Protein AF-0000000071159514 (afdb_homodimer)

Secondary structure (DSSP, 8-state):
--PPPSS--BS-EEEEETTEEEEE--B-SS-B---EEEEETTTTEEEEEPPPSS--BT-EEEEETTEEEEE--B-SS-B---EEEE-TTT-SEEE-PPPSS--BS-EEEEETTEEEEE--B-TT--B---EEEEETTTTEEEEE---SS-------------TT---TT-/--PPPSS--BS-EEEEETTEEEEE--B-SS-B---EEEEETTTTEEEEEPPPSS--BT-EEEEETTEEEEE--B-SS-B---EEEE-TTT-SEEE-PPPSS--BS-EEEEETTEEEEE--B-TT--B---EEEEETTTTEEEEE---SS-------------TT---TT-

Structure (mmCIF, N/CA/C/O backbone):
data_AF-0000000071159514-model_v1
#
loop_
_entity.id
_entity.type
_entity.pdbx_description
1 polymer 'Kelch-like protein diablo'
#
loop_
_atom_site.group_PDB
_atom_site.id
_atom_site.type_symbol
_atom_site.label_atom_id
_atom_site.label_alt_id
_atom_site.label_comp_id
_atom_site.label_asym_id
_atom_site.label_entity_id
_atom_site.label_seq_id
_atom_site.pdbx_PDB_ins_code
_atom_site.Cartn_x
_atom_site.Cartn_y
_atom_site.Cartn_z
_atom_site.occupancy
_atom_site.B_iso_or_equiv
_atom_site.auth_seq_id
_atom_site.auth_comp_id
_atom_site.auth_asym_id
_atom_site.auth_atom_id
_atom_site.pdbx_PDB_model_num
ATOM 1 N N . MET A 1 1 ? 10.805 -16.844 -16.188 1 31.33 1 MET A N 1
ATOM 2 C CA . MET A 1 1 ? 10.336 -17.25 -14.859 1 31.33 1 MET A CA 1
ATOM 3 C C . MET A 1 1 ? 10.406 -16.078 -13.883 1 31.33 1 MET A C 1
ATOM 5 O O . MET A 1 1 ? 11.453 -15.453 -13.727 1 31.33 1 MET A O 1
ATOM 9 N N . ALA A 1 2 ? 9.336 -15.422 -13.719 1 48.31 2 ALA A N 1
ATOM 10 C CA . ALA A 1 2 ? 9.461 -14.25 -12.859 1 48.31 2 ALA A CA 1
ATOM 11 C C . ALA A 1 2 ? 9.984 -14.633 -11.477 1 48.31 2 ALA A C 1
ATOM 13 O O . ALA A 1 2 ? 9.453 -15.539 -10.836 1 48.31 2 ALA A O 1
ATOM 14 N N . THR A 1 3 ? 11.266 -14.453 -11.188 1 66.81 3 THR A N 1
ATOM 15 C CA . THR A 1 3 ? 12 -14.82 -9.984 1 66.81 3 THR A CA 1
ATOM 16 C C . THR A 1 3 ? 11.359 -14.195 -8.75 1 66.81 3 THR A C 1
ATOM 18 O O . THR A 1 3 ? 10.773 -13.109 -8.828 1 66.81 3 THR A O 1
ATOM 21 N N . SER A 1 4 ? 11.094 -15.172 -7.738 1 80.31 4 SER A N 1
ATOM 22 C CA . SER A 1 4 ? 10.719 -14.695 -6.414 1 80.31 4 SER A CA 1
ATOM 23 C C . SER A 1 4 ? 11.719 -13.672 -5.887 1 80.31 4 SER A C 1
ATOM 25 O O . SER A 1 4 ? 12.844 -13.594 -6.383 1 80.31 4 SER A O 1
ATOM 27 N N . MET A 1 5 ? 11.094 -12.867 -5.07 1 88.19 5 MET A N 1
ATOM 28 C CA . MET A 1 5 ? 12.016 -11.961 -4.379 1 88.19 5 MET A CA 1
ATOM 29 C C . MET A 1 5 ? 13.141 -12.742 -3.705 1 88.19 5 MET A C 1
ATOM 31 O O . MET A 1 5 ? 12.938 -13.883 -3.279 1 88.19 5 MET A O 1
ATOM 35 N N . SER A 1 6 ? 14.25 -12.195 -3.576 1 87.75 6 SER A N 1
ATOM 36 C CA . SER A 1 6 ? 15.391 -12.828 -2.932 1 87.75 6 SER A CA 1
ATOM 37 C C . SER A 1 6 ? 15.18 -12.961 -1.427 1 87.75 6 SER A C 1
ATOM 39 O O . SER A 1 6 ? 15.727 -13.859 -0.792 1 87.75 6 SER A O 1
ATOM 41 N N . ILE A 1 7 ? 14.43 -12.078 -0.863 1 89.25 7 ILE A N 1
ATOM 42 C CA . ILE A 1 7 ? 14.141 -12.062 0.567 1 89.25 7 ILE A CA 1
ATOM 43 C C . ILE A 1 7 ? 12.633 -12.125 0.791 1 89.25 7 ILE A C 1
ATOM 45 O O . ILE A 1 7 ? 11.875 -11.391 0.147 1 89.25 7 ILE A O 1
ATOM 49 N N . LYS A 1 8 ? 12.25 -13.023 1.676 1 92.31 8 LYS A N 1
ATOM 50 C CA . LYS A 1 8 ? 10.859 -12.984 2.127 1 92.31 8 LYS A CA 1
ATOM 51 C C . LYS A 1 8 ? 10.555 -11.688 2.867 1 92.31 8 LYS A C 1
ATOM 53 O O . LYS A 1 8 ? 11.367 -11.219 3.668 1 92.31 8 LYS A O 1
ATOM 58 N N . ARG A 1 9 ? 9.414 -11.078 2.404 1 94.5 9 ARG A N 1
ATOM 59 C CA . ARG A 1 9 ? 9.078 -9.805 3.033 1 94.5 9 ARG A CA 1
ATOM 60 C C . ARG A 1 9 ? 7.578 -9.719 3.312 1 94.5 9 ARG A C 1
ATOM 62 O O . ARG A 1 9 ? 6.762 -10.156 2.5 1 94.5 9 ARG A O 1
ATOM 69 N N . SER A 1 10 ? 7.32 -9.133 4.441 1 96.81 10 SER A N 1
ATOM 70 C CA . SER A 1 10 ? 5.988 -8.609 4.73 1 96.81 10 SER A CA 1
ATOM 71 C C . SER A 1 10 ? 6.062 -7.199 5.309 1 96.81 10 SER A C 1
ATOM 73 O O . SER A 1 10 ? 7.145 -6.723 5.66 1 96.81 10 SER A O 1
ATOM 75 N N . HIS A 1 11 ? 4.883 -6.504 5.285 1 97.75 11 HIS A N 1
ATOM 76 C CA . HIS A 1 11 ? 4.824 -5.141 5.797 1 97.75 11 HIS A CA 1
ATOM 77 C C . HIS A 1 11 ? 5.828 -4.242 5.086 1 97.75 11 HIS A C 1
ATOM 79 O O . HIS A 1 11 ? 6.379 -3.318 5.691 1 97.75 11 HIS A O 1
ATOM 85 N N . HIS A 1 12 ? 6.258 -4.648 3.828 1 97.88 12 HIS A N 1
ATOM 86 C CA . HIS A 1 12 ? 7.094 -3.84 2.945 1 97.88 12 HIS A CA 1
ATOM 87 C C . HIS A 1 12 ? 6.242 -2.965 2.031 1 97.88 12 HIS A C 1
ATOM 89 O O . HIS A 1 12 ? 5.023 -3.145 1.952 1 97.88 12 HIS A O 1
ATOM 95 N N . GLY A 1 13 ? 6.844 -1.953 1.472 1 97.31 13 GLY A N 1
ATOM 96 C CA . GLY A 1 13 ? 6.219 -1.194 0.401 1 97.31 13 GLY A CA 1
ATOM 97 C C . GLY A 1 13 ? 6.684 -1.618 -0.98 1 97.31 13 GLY A C 1
ATOM 98 O O . GLY A 1 13 ? 7.746 -2.223 -1.126 1 97.31 13 GLY A O 1
ATOM 99 N N . VAL A 1 14 ? 5.844 -1.322 -1.974 1 95.88 14 VAL A N 1
ATOM 100 C CA . VAL A 1 14 ? 6.223 -1.579 -3.359 1 95.88 14 VAL A CA 1
ATOM 101 C C . VAL A 1 14 ? 5.879 -0.368 -4.223 1 95.88 14 VAL A C 1
ATOM 103 O O . VAL A 1 14 ? 4.953 0.383 -3.91 1 95.88 14 VAL A O 1
ATOM 106 N N . GLY A 1 15 ? 6.656 -0.182 -5.234 1 95.12 15 GLY A N 1
ATOM 107 C CA . GLY A 1 15 ? 6.43 0.861 -6.223 1 95.12 15 GLY A CA 1
ATOM 108 C C . GLY A 1 15 ? 7.043 0.546 -7.574 1 95.12 15 GLY A C 1
ATOM 109 O O . GLY A 1 15 ? 8.023 -0.191 -7.66 1 95.12 15 GLY A O 1
ATOM 110 N N . VAL A 1 16 ? 6.422 1.053 -8.586 1 93.38 16 VAL A N 1
ATOM 111 C CA . VAL A 1 16 ? 6.945 0.903 -9.938 1 93.38 16 VAL A CA 1
ATOM 112 C C . VAL A 1 16 ? 7.551 2.225 -10.406 1 93.38 16 VAL A C 1
ATOM 114 O O . VAL A 1 16 ? 6.895 3.268 -10.359 1 93.38 16 VAL A O 1
ATOM 117 N N . LEU A 1 17 ? 8.734 2.162 -10.695 1 93.06 17 LEU A N 1
ATOM 118 C CA . LEU A 1 17 ? 9.469 3.299 -11.242 1 93.06 17 LEU A CA 1
ATOM 119 C C . LEU A 1 17 ? 10.227 2.904 -12.508 1 93.06 17 LEU A C 1
ATOM 121 O O . LEU A 1 17 ? 11.062 1.995 -12.477 1 93.06 17 LEU A O 1
ATOM 125 N N . ASN A 1 18 ? 9.914 3.615 -13.656 1 90.81 18 ASN A N 1
ATOM 126 C CA . ASN A 1 18 ? 10.531 3.318 -14.945 1 90.81 18 ASN A CA 1
ATOM 127 C C . ASN A 1 18 ? 10.375 1.846 -15.312 1 90.81 18 ASN A C 1
ATOM 129 O O . ASN A 1 18 ? 11.352 1.189 -15.688 1 90.81 18 ASN A O 1
ATOM 133 N N . ASN A 1 19 ? 9.281 1.302 -15.078 1 89.62 19 ASN A N 1
ATOM 134 C CA . ASN A 1 19 ? 8.867 -0.054 -15.422 1 89.62 19 ASN A CA 1
ATOM 135 C C . ASN A 1 19 ? 9.648 -1.097 -14.625 1 89.62 19 ASN A C 1
ATOM 137 O O . ASN A 1 19 ? 9.703 -2.266 -15.016 1 89.62 19 ASN A O 1
ATOM 141 N N . LEU A 1 20 ? 10.305 -0.586 -13.609 1 92.81 20 LEU A N 1
ATOM 142 C CA . LEU A 1 20 ? 10.93 -1.489 -12.648 1 92.81 20 LEU A CA 1
ATOM 143 C C . LEU A 1 20 ? 10.141 -1.518 -11.336 1 92.81 20 LEU A C 1
ATOM 145 O O . LEU A 1 20 ? 9.609 -0.493 -10.906 1 92.81 20 LEU A O 1
ATOM 149 N N . LEU A 1 21 ? 10.109 -2.703 -10.766 1 93.81 21 LEU A N 1
ATOM 150 C CA . LEU A 1 21 ? 9.375 -2.887 -9.516 1 93.81 21 LEU A CA 1
ATOM 151 C C . LEU A 1 21 ? 10.328 -2.908 -8.328 1 93.81 21 LEU A C 1
ATOM 153 O O . LEU A 1 21 ? 11.312 -3.648 -8.328 1 93.81 21 LEU A O 1
ATOM 157 N N . TYR A 1 22 ? 10.047 -2.086 -7.324 1 95.38 22 TYR A N 1
ATOM 158 C CA . TYR A 1 22 ? 10.867 -2.008 -6.121 1 95.38 22 TYR A CA 1
ATOM 159 C C . TYR A 1 22 ? 10.117 -2.539 -4.91 1 95.38 22 TYR A C 1
ATOM 161 O O . TYR A 1 22 ? 8.977 -2.133 -4.648 1 95.38 22 TYR A O 1
ATOM 169 N N . ALA A 1 23 ? 10.68 -3.48 -4.195 1 96.81 23 ALA A N 1
ATOM 170 C CA . ALA A 1 23 ? 10.242 -3.891 -2.861 1 96.81 23 ALA A CA 1
ATOM 171 C C . ALA A 1 23 ? 11.102 -3.24 -1.779 1 96.81 23 ALA A C 1
ATOM 173 O O . ALA A 1 23 ? 12.32 -3.383 -1.779 1 96.81 23 ALA A O 1
ATOM 174 N N . VAL A 1 24 ? 10.461 -2.555 -0.876 1 98.12 24 VAL A N 1
ATOM 175 C CA . VAL A 1 24 ? 11.18 -1.626 -0.012 1 98.12 24 VAL A CA 1
ATOM 176 C C . VAL A 1 24 ? 10.891 -1.95 1.452 1 98.12 24 VAL A C 1
ATOM 178 O O . VAL A 1 24 ? 9.75 -1.838 1.905 1 98.12 24 VAL A O 1
ATOM 181 N N . GLY A 1 25 ? 11.93 -2.326 2.203 1 98.5 25 GLY A N 1
ATOM 182 C CA . GLY A 1 25 ? 11.836 -2.518 3.643 1 98.5 25 GLY A CA 1
ATOM 183 C C . GLY A 1 25 ? 10.977 -3.707 4.031 1 98.5 25 GLY A C 1
ATOM 184 O O . GLY A 1 25 ? 11.094 -4.781 3.439 1 98.5 25 GLY A O 1
ATOM 185 N N . GLY A 1 26 ? 10.242 -3.521 5.109 1 98.25 26 GLY A N 1
ATOM 186 C CA . GLY A 1 26 ? 9.461 -4.609 5.672 1 98.25 26 GLY A CA 1
ATOM 187 C C . GLY A 1 26 ? 10.219 -5.426 6.699 1 98.25 26 GLY A C 1
ATOM 188 O O . GLY A 1 26 ? 11.023 -4.883 7.457 1 98.25 26 GLY A O 1
ATOM 189 N N . SER A 1 27 ? 9.727 -6.598 6.785 1 97.56 27 SER A N 1
ATOM 190 C CA . SER A 1 27 ? 10.359 -7.535 7.707 1 97.56 27 SER A CA 1
ATOM 191 C C . SER A 1 27 ? 10.422 -8.938 7.117 1 97.56 27 SER A C 1
ATOM 193 O O . SER A 1 27 ? 9.617 -9.289 6.246 1 97.56 27 SER A O 1
ATOM 195 N N . ASP A 1 28 ? 11.422 -9.602 7.535 1 93.44 28 ASP A N 1
ATOM 196 C CA . ASP A 1 28 ? 11.445 -11.031 7.25 1 93.44 28 ASP A CA 1
ATOM 197 C C . ASP A 1 28 ? 11.188 -11.852 8.516 1 93.44 28 ASP A C 1
ATOM 199 O O . ASP A 1 28 ? 10.586 -11.359 9.469 1 93.44 28 ASP A O 1
ATOM 203 N N . ASP A 1 29 ? 11.43 -13.07 8.602 1 86.56 29 ASP A N 1
ATOM 204 C CA . ASP A 1 29 ? 11.109 -13.938 9.734 1 86.56 29 ASP A CA 1
ATOM 205 C C . ASP A 1 29 ? 11.938 -13.578 10.961 1 86.56 29 ASP A C 1
ATOM 207 O O . ASP A 1 29 ? 11.578 -13.93 12.086 1 86.56 29 ASP A O 1
ATOM 211 N N . HIS A 1 30 ? 12.922 -12.664 10.781 1 90.44 30 HIS A N 1
ATOM 212 C CA . HIS A 1 30 ? 13.867 -12.508 11.875 1 90.44 30 HIS A CA 1
ATOM 213 C C . HIS A 1 30 ? 14.016 -11.039 12.273 1 90.44 30 HIS A C 1
ATOM 215 O O . HIS A 1 30 ? 14.289 -10.734 13.438 1 90.44 30 HIS A O 1
ATOM 221 N N . LYS A 1 31 ? 13.914 -10.156 11.297 1 94.94 31 LYS A N 1
ATOM 222 C CA . LYS A 1 31 ? 14.258 -8.773 11.609 1 94.94 31 LYS A CA 1
ATOM 223 C C . LYS A 1 31 ? 13.555 -7.801 10.664 1 94.94 31 LYS A C 1
ATOM 225 O O . LYS A 1 31 ? 13.07 -8.195 9.602 1 94.94 31 LYS A O 1
ATOM 230 N N . ASN A 1 32 ? 13.523 -6.535 11.094 1 97.69 32 ASN A N 1
ATOM 231 C CA . ASN A 1 32 ? 13.141 -5.461 10.188 1 97.69 32 ASN A CA 1
ATOM 232 C C . ASN A 1 32 ? 14.203 -5.23 9.117 1 97.69 32 ASN A C 1
ATOM 234 O O . ASN A 1 32 ? 15.391 -5.465 9.352 1 97.69 32 ASN A O 1
ATOM 238 N N . LEU A 1 33 ? 13.742 -4.742 8 1 97.94 33 LEU A N 1
ATOM 239 C CA . LEU A 1 33 ? 14.656 -4.609 6.871 1 97.94 33 LEU A CA 1
ATOM 240 C C . LEU A 1 33 ? 14.812 -3.146 6.473 1 97.94 33 LEU A C 1
ATOM 242 O O . LEU A 1 33 ? 13.867 -2.365 6.562 1 97.94 33 LEU A O 1
ATOM 246 N N . LYS A 1 34 ? 16 -2.777 6.051 1 98.5 34 LYS A N 1
ATOM 247 C CA . LYS A 1 34 ? 16.234 -1.518 5.352 1 98.5 34 LYS A CA 1
ATOM 248 C C . LYS A 1 34 ? 16.672 -1.764 3.906 1 98.5 34 LYS A C 1
ATOM 250 O O . LYS A 1 34 ? 16.953 -0.818 3.168 1 98.5 34 LYS A O 1
ATOM 255 N N . SER A 1 35 ? 16.688 -3.076 3.545 1 98.06 35 SER A N 1
ATOM 256 C CA . SER A 1 35 ? 17.078 -3.455 2.191 1 98.06 35 SER A CA 1
ATOM 257 C C . SER A 1 35 ? 15.969 -3.154 1.189 1 98.06 35 SER A C 1
ATOM 259 O O . SER A 1 35 ? 14.805 -3.033 1.565 1 98.06 35 SER A O 1
ATOM 261 N N . VAL A 1 36 ? 16.391 -2.973 -0.037 1 98 36 VAL A N 1
ATOM 262 C CA . VAL A 1 36 ? 15.516 -2.77 -1.19 1 98 36 VAL A CA 1
ATOM 263 C C . VAL A 1 36 ? 15.969 -3.662 -2.344 1 98 36 VAL A C 1
ATOM 265 O O . VAL A 1 36 ? 17.172 -3.803 -2.594 1 98 36 VAL A O 1
ATOM 268 N N . GLU A 1 37 ? 15.07 -4.297 -3.002 1 97.06 37 GLU A N 1
ATOM 269 C CA . GLU A 1 37 ? 15.391 -5.027 -4.223 1 97.06 37 GLU A CA 1
ATOM 270 C C . GLU A 1 37 ? 14.484 -4.609 -5.375 1 97.06 37 GLU A C 1
ATOM 272 O O . GLU A 1 37 ? 13.375 -4.125 -5.152 1 97.06 37 GLU A O 1
ATOM 277 N N . CYS A 1 38 ? 15.031 -4.723 -6.52 1 95.69 38 CYS A N 1
ATOM 278 C CA . CYS A 1 38 ? 14.391 -4.266 -7.746 1 95.69 38 CYS A CA 1
ATOM 279 C C . CYS A 1 38 ? 14.195 -5.414 -8.727 1 95.69 38 CYS A C 1
ATOM 281 O O . CYS A 1 38 ? 15.117 -6.195 -8.961 1 95.69 38 CYS A O 1
ATOM 283 N N . TYR A 1 39 ? 13.008 -5.504 -9.203 1 93.81 39 TYR A N 1
ATOM 284 C CA . TYR A 1 39 ? 12.664 -6.504 -10.211 1 93.81 39 TYR A CA 1
ATOM 285 C C . TYR A 1 39 ? 12.625 -5.887 -11.602 1 93.81 39 TYR A C 1
ATOM 287 O O . TYR A 1 39 ? 11.922 -4.898 -11.828 1 93.81 39 TYR A O 1
ATOM 295 N N . ASN A 1 40 ? 13.391 -6.5 -12.492 1 90.56 40 ASN A N 1
ATOM 296 C CA . ASN A 1 40 ? 13.352 -6.16 -13.914 1 90.56 40 ASN A CA 1
ATOM 297 C C . ASN A 1 40 ? 12.531 -7.168 -14.711 1 90.56 40 ASN A C 1
ATOM 299 O O . ASN A 1 40 ? 12.953 -8.305 -14.906 1 90.56 40 ASN A O 1
ATOM 303 N N . PRO A 1 41 ? 11.414 -6.715 -15.18 1 86.19 41 PRO A N 1
ATOM 304 C CA . PRO A 1 41 ? 10.547 -7.672 -15.867 1 86.19 41 PRO A CA 1
ATOM 305 C C . PRO A 1 41 ? 11.148 -8.18 -17.172 1 86.19 41 PRO A C 1
ATOM 307 O O . PRO A 1 41 ? 10.852 -9.297 -17.609 1 86.19 41 PRO A O 1
ATOM 310 N N . CYS A 1 42 ? 11.977 -7.414 -17.781 1 87 42 CYS A N 1
ATOM 311 C CA . CYS A 1 42 ? 12.617 -7.844 -19.016 1 87 42 CYS A CA 1
ATOM 312 C C . CYS A 1 42 ? 13.633 -8.945 -18.75 1 87 42 CYS A C 1
ATOM 314 O O . CYS A 1 42 ? 13.789 -9.867 -19.562 1 87 42 CYS A O 1
ATOM 316 N N . LEU A 1 43 ? 14.273 -8.891 -17.656 1 87 43 LEU A N 1
ATOM 317 C CA . LEU A 1 43 ? 15.305 -9.867 -17.312 1 87 43 LEU A CA 1
ATOM 318 C C . LEU A 1 43 ? 14.742 -10.922 -16.359 1 87 43 LEU A C 1
ATOM 320 O O . LEU A 1 43 ? 15.383 -11.953 -16.109 1 87 43 LEU A O 1
ATOM 324 N N . ASP A 1 44 ? 13.617 -10.641 -15.844 1 86.81 44 ASP A N 1
ATOM 325 C CA . ASP A 1 44 ? 12.969 -11.5 -14.859 1 86.81 44 ASP A CA 1
ATOM 326 C C . ASP A 1 44 ? 13.906 -11.812 -13.695 1 86.81 44 ASP A C 1
ATOM 328 O O . ASP A 1 44 ? 14.133 -12.977 -13.367 1 86.81 44 ASP A O 1
ATOM 332 N N . THR A 1 45 ? 14.461 -10.742 -13.141 1 88.81 45 THR A N 1
ATOM 333 C CA . THR A 1 45 ? 15.414 -10.922 -12.055 1 88.81 45 THR A CA 1
ATOM 334 C C . THR A 1 45 ? 15.211 -9.852 -10.984 1 88.81 45 THR A C 1
ATOM 336 O O . THR A 1 45 ? 14.875 -8.711 -11.297 1 88.81 45 THR A O 1
ATOM 339 N N . TRP A 1 46 ? 15.438 -10.312 -9.719 1 92.62 46 TRP A N 1
ATOM 340 C CA . TRP A 1 46 ? 15.523 -9.398 -8.578 1 92.62 46 TRP A CA 1
ATOM 341 C C . TRP A 1 46 ? 16.969 -9.078 -8.25 1 92.62 46 TRP A C 1
ATOM 343 O O . TRP A 1 46 ? 17.812 -9.977 -8.188 1 92.62 46 TRP A O 1
ATOM 353 N N . THR A 1 47 ? 17.203 -7.809 -8.109 1 94.75 47 THR A N 1
ATOM 354 C CA . THR A 1 47 ? 18.547 -7.387 -7.742 1 94.75 47 THR A CA 1
ATOM 355 C C . THR A 1 47 ? 18.516 -6.422 -6.562 1 94.75 47 THR A C 1
ATOM 357 O O . THR A 1 47 ? 17.641 -5.566 -6.477 1 94.75 47 THR A O 1
ATOM 360 N N . PRO A 1 48 ? 19.562 -6.59 -5.652 1 96.06 48 PRO A N 1
ATOM 361 C CA . PRO A 1 48 ? 19.625 -5.609 -4.566 1 96.06 48 PRO A CA 1
ATOM 362 C C . PRO A 1 48 ? 19.922 -4.195 -5.066 1 96.06 48 PRO A C 1
ATOM 364 O O . PRO A 1 48 ? 20.688 -4.02 -6.023 1 96.06 48 PRO A O 1
ATOM 367 N N . VAL A 1 49 ? 19.25 -3.244 -4.434 1 96.44 49 VAL A N 1
ATOM 368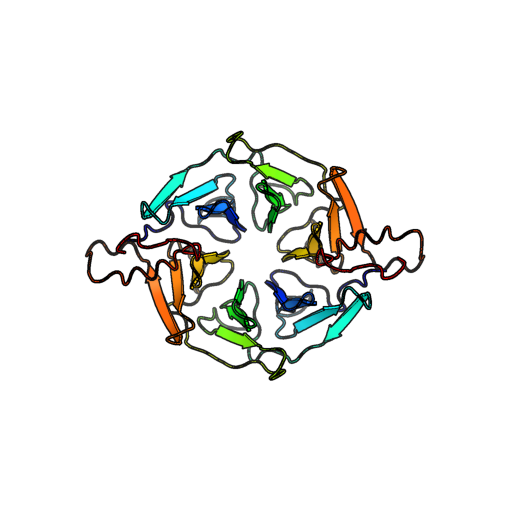 C CA . VAL A 1 49 ? 19.547 -1.826 -4.625 1 96.44 49 VAL A CA 1
ATOM 369 C C . VAL A 1 49 ? 20.094 -1.229 -3.328 1 96.44 49 VAL A C 1
ATOM 371 O O . VAL A 1 49 ? 20.172 -1.92 -2.309 1 96.44 49 VAL A O 1
ATOM 374 N N . ALA A 1 50 ? 20.578 0.028 -3.451 1 97.94 50 ALA A N 1
ATOM 375 C CA . ALA A 1 50 ? 21.078 0.708 -2.26 1 97.94 50 ALA A CA 1
ATOM 376 C C . ALA A 1 50 ? 20.094 0.567 -1.096 1 97.94 50 ALA A C 1
ATOM 378 O O . ALA A 1 50 ? 18.891 0.677 -1.281 1 97.94 50 ALA A O 1
ATOM 379 N N . LYS A 1 51 ? 20.656 0.343 0.125 1 98.5 51 LYS A N 1
ATOM 380 C CA . LYS A 1 51 ? 19.828 0.234 1.323 1 98.5 51 LYS A CA 1
ATOM 381 C C . LYS A 1 51 ? 19.391 1.611 1.82 1 98.5 51 LYS A C 1
ATOM 383 O O . LYS A 1 51 ? 20.094 2.6 1.619 1 98.5 51 LYS A O 1
ATOM 388 N N . MET A 1 52 ? 18.234 1.634 2.426 1 98.69 52 MET A N 1
ATOM 389 C CA . MET A 1 52 ? 17.812 2.848 3.121 1 98.69 52 MET A CA 1
ATOM 390 C C . MET A 1 52 ? 18.672 3.09 4.359 1 98.69 52 MET A C 1
ATOM 392 O O . MET A 1 52 ? 19.406 2.203 4.785 1 98.69 52 MET A O 1
ATOM 396 N N . SER A 1 53 ? 18.578 4.312 4.863 1 98.38 53 SER A N 1
ATOM 397 C CA . SER A 1 53 ? 19.297 4.629 6.102 1 98.38 53 SER A CA 1
ATOM 398 C C . SER A 1 53 ? 18.594 4.02 7.309 1 98.38 53 SER A C 1
ATOM 400 O O . SER A 1 53 ? 19.234 3.676 8.305 1 98.38 53 SER A O 1
ATOM 402 N N . GLU A 1 54 ? 17.281 3.865 7.277 1 98.44 54 GLU A N 1
ATOM 403 C CA . GLU A 1 54 ? 16.484 3.352 8.383 1 98.44 54 GLU A CA 1
ATOM 404 C C . GLU A 1 54 ? 15.82 2.023 8.023 1 98.44 54 GLU A C 1
ATOM 406 O O . GLU A 1 54 ? 15.422 1.812 6.879 1 98.44 54 GLU A O 1
ATOM 411 N N . TYR A 1 55 ? 15.734 1.172 9.047 1 98.69 55 TYR A N 1
ATOM 412 C CA . TYR A 1 55 ? 14.773 0.076 8.93 1 98.69 55 TYR A CA 1
ATOM 413 C C . TYR A 1 55 ? 13.352 0.605 8.844 1 98.69 55 TYR A C 1
ATOM 415 O O . TYR A 1 55 ? 12.984 1.555 9.547 1 98.69 55 TYR A O 1
ATOM 423 N N . ARG A 1 56 ? 12.578 0.018 7.941 1 98.69 56 ARG A N 1
ATOM 424 C CA . ARG A 1 56 ? 11.211 0.508 7.82 1 98.69 56 ARG A CA 1
ATOM 425 C C . ARG A 1 56 ? 10.219 -0.649 7.73 1 98.69 56 ARG A C 1
ATOM 427 O O . ARG A 1 56 ? 9.953 -1.162 6.645 1 98.69 56 ARG A O 1
ATOM 434 N N . TYR A 1 57 ? 9.664 -0.941 8.828 1 98.5 57 TYR A N 1
ATOM 435 C CA . TYR A 1 57 ? 8.555 -1.877 8.961 1 98.5 57 TYR A CA 1
ATOM 436 C C . TYR A 1 57 ? 7.219 -1.146 8.922 1 98.5 57 TYR A C 1
ATOM 438 O O . TYR A 1 57 ? 6.969 -0.249 9.734 1 98.5 57 TYR A O 1
ATOM 446 N N . GLY A 1 58 ? 6.324 -1.524 7.977 1 98.31 58 GLY A N 1
ATOM 447 C CA . GLY A 1 58 ? 5.035 -0.855 7.898 1 98.31 58 GLY A CA 1
ATOM 448 C C . GLY A 1 58 ? 5.113 0.527 7.281 1 98.31 58 GLY A C 1
ATOM 449 O O . GLY A 1 58 ? 4.371 1.431 7.668 1 98.31 58 GLY A O 1
ATOM 450 N N . CYS A 1 59 ? 6.055 0.738 6.316 1 98.5 59 CYS A N 1
ATOM 451 C CA . CYS A 1 59 ? 6.203 2.021 5.637 1 98.5 59 CYS A CA 1
ATOM 452 C C . CYS A 1 59 ? 5.285 2.105 4.426 1 98.5 59 CYS A C 1
ATOM 454 O O . CYS A 1 59 ? 4.66 1.113 4.043 1 98.5 59 CYS A O 1
ATOM 456 N N . GLY A 1 60 ? 5.121 3.266 3.891 1 98.31 60 GLY A N 1
ATOM 457 C CA . GLY A 1 60 ? 4.453 3.496 2.621 1 98.31 60 GLY A CA 1
ATOM 458 C C . GLY A 1 60 ? 5.398 3.904 1.511 1 98.31 60 GLY A C 1
ATOM 459 O O . GLY A 1 60 ? 6.473 4.453 1.772 1 98.31 60 GLY A O 1
ATOM 460 N N . ILE A 1 61 ? 4.945 3.594 0.266 1 98.25 61 ILE A N 1
ATOM 461 C CA . ILE A 1 61 ? 5.738 3.959 -0.903 1 98.25 61 ILE A CA 1
ATOM 462 C C . ILE A 1 61 ? 4.914 4.852 -1.826 1 98.25 61 ILE A C 1
ATOM 464 O O . ILE A 1 61 ? 3.75 4.562 -2.105 1 98.25 61 ILE A O 1
ATOM 468 N N . GLY A 1 62 ? 5.477 5.961 -2.162 1 96.94 62 GLY A N 1
ATOM 469 C CA . GLY A 1 62 ? 4.957 6.805 -3.229 1 96.94 62 GLY A CA 1
ATOM 470 C C . GLY A 1 62 ? 5.91 6.934 -4.402 1 96.94 62 GLY A C 1
ATOM 471 O O . GLY A 1 62 ? 7.129 6.949 -4.219 1 96.94 62 GLY A O 1
ATOM 472 N N . VAL A 1 63 ? 5.332 6.941 -5.551 1 95.31 63 VAL A N 1
ATOM 473 C CA . VAL A 1 63 ? 6.117 7.199 -6.754 1 95.31 63 VAL A CA 1
ATOM 474 C C . VAL A 1 63 ? 5.551 8.414 -7.492 1 95.31 63 VAL A C 1
ATOM 476 O O . VAL A 1 63 ? 4.379 8.422 -7.871 1 95.31 63 VAL A O 1
ATOM 479 N N . MET A 1 64 ? 6.367 9.352 -7.602 1 93.25 64 MET A N 1
ATOM 480 C CA . MET A 1 64 ? 5.945 10.578 -8.266 1 93.25 64 MET A CA 1
ATOM 481 C C . MET A 1 64 ? 7.121 11.258 -8.953 1 93.25 64 MET A C 1
ATOM 483 O O . MET A 1 64 ? 8.195 11.414 -8.367 1 93.25 64 MET A O 1
ATOM 487 N N . GLU A 1 65 ? 6.953 11.656 -10.234 1 92.12 65 GLU A N 1
ATOM 488 C CA . GLU A 1 65 ? 7.918 12.438 -11 1 92.12 65 GLU A CA 1
ATOM 489 C C . GLU A 1 65 ? 9.305 11.797 -10.961 1 92.12 65 GLU A C 1
ATOM 491 O O . GLU A 1 65 ? 10.289 12.469 -10.648 1 92.12 65 GLU A O 1
ATOM 496 N N . GLY A 1 66 ? 9.359 10.531 -11.125 1 94.88 66 GLY A N 1
ATOM 497 C CA . GLY A 1 66 ? 10.609 9.812 -11.273 1 94.88 66 GLY A CA 1
ATOM 498 C C . GLY A 1 66 ? 11.312 9.555 -9.953 1 94.88 66 GLY A C 1
ATOM 499 O O . GLY A 1 66 ? 12.5 9.219 -9.93 1 94.88 66 GLY A O 1
ATOM 500 N N . VAL A 1 67 ? 10.562 9.797 -8.875 1 97.25 67 VAL A N 1
ATOM 501 C CA . VAL A 1 67 ? 11.148 9.625 -7.547 1 97.25 67 VAL A CA 1
ATOM 502 C C . VAL A 1 67 ? 10.352 8.578 -6.77 1 97.25 67 VAL A C 1
ATOM 504 O O . VAL A 1 67 ? 9.125 8.555 -6.82 1 97.25 67 VAL A O 1
ATOM 507 N N . LEU A 1 68 ? 11.062 7.652 -6.098 1 97.75 68 LEU A N 1
ATOM 508 C CA . LEU A 1 68 ? 10.484 6.711 -5.145 1 97.75 68 LEU A CA 1
ATOM 509 C C . LEU A 1 68 ? 10.641 7.215 -3.715 1 97.75 68 LEU A C 1
ATOM 511 O O . LEU A 1 68 ? 11.758 7.484 -3.268 1 97.75 68 LEU A O 1
ATOM 515 N N . TYR A 1 69 ? 9.484 7.395 -2.998 1 98.5 69 TYR A N 1
ATOM 516 C CA . TYR A 1 69 ? 9.492 7.879 -1.622 1 98.5 69 TYR A CA 1
ATOM 517 C C . TYR A 1 69 ? 9.18 6.75 -0.648 1 98.5 69 TYR A C 1
ATOM 519 O O . TYR A 1 69 ? 8.141 6.094 -0.762 1 98.5 69 TYR A O 1
ATOM 527 N N . ALA A 1 70 ? 10.109 6.449 0.272 1 98.75 70 ALA A N 1
ATOM 528 C CA . ALA A 1 70 ? 9.836 5.578 1.412 1 98.75 70 ALA A CA 1
ATOM 529 C C . ALA A 1 70 ? 9.438 6.387 2.641 1 98.75 70 ALA A C 1
ATOM 531 O O . ALA A 1 70 ? 10.227 7.191 3.145 1 98.75 70 ALA A O 1
ATOM 532 N N . ILE A 1 71 ? 8.219 6.109 3.104 1 98.75 71 ILE A N 1
ATOM 533 C CA . ILE A 1 71 ? 7.594 7.035 4.043 1 98.75 71 ILE A CA 1
ATOM 534 C C . ILE A 1 71 ? 7.312 6.316 5.363 1 98.75 71 ILE A C 1
ATOM 536 O O . ILE A 1 71 ? 6.664 5.266 5.379 1 98.75 71 ILE A O 1
ATOM 540 N N . GLY A 1 72 ? 7.801 6.875 6.441 1 98.81 72 GLY A N 1
ATOM 541 C CA . GLY A 1 72 ? 7.41 6.441 7.773 1 98.81 72 GLY A CA 1
ATOM 542 C C . GLY A 1 72 ? 7.797 5.004 8.07 1 98.81 72 GLY A C 1
ATOM 543 O O . GLY A 1 72 ? 8.906 4.57 7.738 1 98.81 72 GLY A O 1
ATOM 544 N N . GLY A 1 73 ? 6.938 4.301 8.742 1 98.62 73 GLY A N 1
ATOM 545 C CA . GLY A 1 73 ? 7.211 2.967 9.25 1 98.62 73 GLY A CA 1
ATOM 546 C C . GLY A 1 73 ? 7.824 2.975 10.641 1 98.62 73 GLY A C 1
ATOM 547 O O . GLY A 1 73 ? 7.656 3.938 11.391 1 98.62 73 GLY A O 1
ATOM 548 N N . LYS A 1 74 ? 8.273 1.832 10.914 1 98.25 74 LYS A N 1
ATOM 549 C CA . LYS A 1 74 ? 8.891 1.645 12.219 1 98.25 74 LYS A CA 1
ATOM 550 C C . LYS A 1 74 ? 10.273 1.013 12.094 1 98.25 74 LYS A C 1
ATOM 552 O O . LYS A 1 74 ? 10.453 0.054 11.336 1 98.25 74 LYS A O 1
ATOM 557 N N . ASN A 1 75 ? 11.25 1.6 12.82 1 97.94 75 ASN A N 1
ATOM 558 C CA . ASN A 1 75 ? 12.539 0.917 12.898 1 97.94 75 ASN A CA 1
ATOM 559 C C . ASN A 1 75 ? 12.617 0 14.117 1 97.94 75 ASN A C 1
ATOM 561 O O . ASN A 1 75 ? 11.594 -0.479 14.609 1 97.94 75 ASN A O 1
ATOM 565 N N . ASN A 1 76 ? 13.781 -0.371 14.555 1 96.38 76 ASN A N 1
ATOM 566 C CA . ASN A 1 76 ? 13.906 -1.359 15.625 1 96.38 76 ASN A CA 1
ATOM 567 C C . ASN A 1 76 ? 13.453 -0.793 16.969 1 96.38 76 ASN A C 1
ATOM 569 O O . ASN A 1 76 ? 13.219 -1.544 17.906 1 96.38 76 ASN A O 1
ATOM 573 N N . SER A 1 77 ? 13.219 0.485 17 1 93.81 77 SER A N 1
ATOM 574 C CA . SER A 1 77 ? 12.938 1.091 18.297 1 93.81 77 SER A CA 1
ATOM 575 C C . SER A 1 77 ? 11.711 1.999 18.219 1 93.81 77 SER A C 1
ATOM 577 O O . SER A 1 77 ? 10.938 2.074 19.172 1 93.81 77 SER A O 1
ATOM 579 N N . ASN A 1 78 ? 11.578 2.699 17.078 1 95.56 78 ASN A N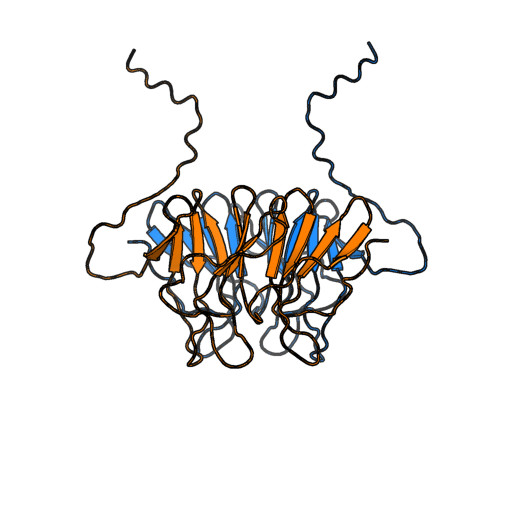 1
ATOM 580 C CA . ASN A 1 78 ? 10.641 3.816 17.094 1 95.56 78 ASN A CA 1
ATOM 581 C C . ASN A 1 78 ? 9.836 3.883 15.797 1 95.56 78 ASN A C 1
ATOM 583 O O . ASN A 1 78 ? 10.328 3.512 14.727 1 95.56 78 ASN A O 1
ATOM 587 N N . CYS A 1 79 ? 8.562 4.426 15.938 1 98.06 79 CYS A N 1
ATOM 588 C CA . CYS A 1 79 ? 7.809 4.906 14.789 1 98.06 79 CYS A CA 1
ATOM 589 C C . CYS A 1 79 ? 8.5 6.102 14.141 1 98.06 79 CYS A C 1
ATOM 591 O O . CYS A 1 79 ? 9.008 6.984 14.836 1 98.06 79 CYS A O 1
ATOM 593 N N . LEU A 1 80 ? 8.469 6.168 12.812 1 98.69 80 LEU A N 1
ATOM 594 C CA . LEU A 1 80 ? 9.273 7.152 12.102 1 98.69 80 LEU A CA 1
ATOM 595 C C . LEU A 1 80 ? 8.398 8.234 11.477 1 98.69 80 LEU A C 1
ATOM 597 O O . LEU A 1 80 ? 7.332 7.938 10.938 1 98.69 80 LEU A O 1
ATOM 601 N N . LYS A 1 81 ? 8.836 9.438 11.539 1 98.44 81 LYS A N 1
ATOM 602 C CA . LYS A 1 81 ? 8.281 10.523 10.742 1 98.44 81 LYS A CA 1
ATOM 603 C C . LYS A 1 81 ? 9.141 10.805 9.516 1 98.44 81 LYS A C 1
ATOM 605 O O . LYS A 1 81 ? 8.75 11.57 8.633 1 98.44 81 LYS A O 1
ATOM 610 N N . SER A 1 82 ? 10.32 10.156 9.453 1 98.81 82 SER A N 1
ATOM 611 C CA . SER A 1 82 ? 11.281 10.445 8.391 1 98.81 82 SER A CA 1
ATOM 612 C C . SER A 1 82 ? 10.828 9.867 7.059 1 98.81 82 SER A C 1
ATOM 614 O O . SER A 1 82 ? 10.031 8.922 7.027 1 98.81 82 SER A O 1
ATOM 616 N N . VAL A 1 83 ? 11.328 10.469 6.004 1 98.81 83 VAL A N 1
ATOM 617 C CA . VAL A 1 83 ? 11.078 10.055 4.625 1 98.81 83 VAL A CA 1
ATOM 618 C C . VAL A 1 83 ? 12.383 10.055 3.84 1 98.81 83 VAL A C 1
ATOM 620 O O . VAL A 1 83 ? 13.203 10.969 3.988 1 98.81 83 VAL A O 1
ATOM 623 N N . GLU A 1 84 ? 12.609 9.055 3.068 1 98.88 84 GLU A N 1
ATOM 624 C CA . GLU A 1 84 ? 13.758 8.984 2.168 1 98.88 84 GLU A CA 1
ATOM 625 C C . GLU A 1 84 ? 13.312 8.883 0.713 1 98.88 84 GLU A C 1
ATOM 627 O O . GLU A 1 84 ? 12.336 8.195 0.403 1 98.88 84 GLU A O 1
ATOM 632 N N . ALA A 1 85 ? 14.016 9.562 -0.111 1 98.62 85 ALA A N 1
ATOM 633 C CA . ALA A 1 85 ? 13.75 9.586 -1.547 1 98.62 85 ALA A CA 1
ATOM 634 C C . ALA A 1 85 ? 14.867 8.906 -2.328 1 98.62 85 ALA A C 1
ATOM 636 O O . ALA A 1 85 ? 16.047 9.047 -1.988 1 98.62 85 ALA A O 1
ATOM 637 N N . PHE A 1 86 ? 14.469 8.203 -3.367 1 98.44 86 PHE A N 1
ATOM 638 C CA . PHE A 1 86 ? 15.391 7.496 -4.246 1 98.44 86 PHE A CA 1
ATOM 639 C C . PHE A 1 86 ? 15.141 7.863 -5.703 1 98.44 86 PHE A C 1
ATOM 641 O O . PHE A 1 86 ? 13.992 7.859 -6.16 1 98.44 86 PHE A O 1
ATOM 648 N N . THR A 1 87 ? 16.188 8.18 -6.398 1 96.5 87 THR A N 1
ATOM 649 C CA . THR A 1 87 ? 16.156 8.305 -7.852 1 96.5 87 THR A CA 1
ATOM 650 C C . THR A 1 87 ? 17.125 7.336 -8.5 1 96.5 87 THR A C 1
ATOM 652 O O . THR A 1 87 ? 18.25 7.172 -8.031 1 96.5 87 THR A O 1
ATOM 655 N N . PRO A 1 88 ? 16.672 6.719 -9.555 1 94 88 PRO A N 1
ATOM 656 C CA . PRO A 1 88 ? 17.578 5.785 -10.219 1 94 88 PRO A CA 1
ATOM 657 C C . PRO A 1 88 ? 18.875 6.449 -10.68 1 94 88 PRO A C 1
ATOM 659 O O . PRO A 1 88 ? 19.938 5.816 -10.672 1 94 88 PRO A O 1
ATOM 662 N N . SER A 1 89 ? 18.797 7.652 -11.039 1 94.75 89 SER A N 1
ATOM 663 C CA . SER A 1 89 ? 19.984 8.352 -11.516 1 94.75 89 SER A CA 1
ATOM 664 C C . SER A 1 89 ? 21.016 8.523 -10.406 1 94.75 89 SER A C 1
ATOM 666 O O . SER A 1 89 ? 22.219 8.383 -10.641 1 94.75 89 SER A O 1
ATOM 668 N N . SER A 1 90 ? 20.625 8.82 -9.18 1 94.94 90 SER A N 1
ATOM 669 C CA . SER A 1 90 ? 21.547 8.984 -8.062 1 94.94 90 SER A CA 1
ATOM 670 C C . SER A 1 90 ? 21.969 7.629 -7.488 1 94.94 90 SER A C 1
ATOM 672 O O . SER A 1 90 ? 23.078 7.477 -6.984 1 94.94 90 SER A O 1
ATOM 674 N N . GLY A 1 91 ? 21.078 6.695 -7.461 1 96.19 91 GLY A N 1
ATOM 675 C CA . GLY A 1 91 ? 21.328 5.355 -6.957 1 96.19 91 GLY A CA 1
ATOM 676 C C . GLY A 1 91 ? 21.438 5.293 -5.445 1 96.19 91 GLY A C 1
ATOM 677 O O . GLY A 1 91 ? 21.953 4.324 -4.891 1 96.19 91 GLY A O 1
ATOM 678 N N . VAL A 1 92 ? 21.031 6.398 -4.785 1 97.06 92 VAL A N 1
ATOM 679 C CA . VAL A 1 92 ? 21.125 6.422 -3.328 1 97.06 92 VAL A CA 1
ATOM 680 C C . VAL A 1 92 ? 19.828 6.977 -2.734 1 97.06 92 VAL A C 1
ATOM 682 O O . VAL A 1 92 ? 19.062 7.656 -3.424 1 97.06 92 VAL A O 1
ATOM 685 N N . TRP A 1 93 ? 19.609 6.633 -1.53 1 98.44 93 TRP A N 1
ATOM 686 C CA . TRP A 1 93 ? 18.516 7.203 -0.756 1 98.44 93 TRP A CA 1
ATOM 687 C C . TRP A 1 93 ? 18.953 8.477 -0.039 1 98.44 93 TRP A C 1
ATOM 689 O O . TRP A 1 93 ? 20.047 8.523 0.538 1 98.44 93 TRP A O 1
ATOM 699 N N . THR A 1 94 ? 18.078 9.461 -0.156 1 98.31 94 THR A N 1
ATOM 700 C CA . THR A 1 94 ? 18.359 10.711 0.544 1 98.31 94 THR A CA 1
ATOM 701 C C . THR A 1 94 ? 17.188 11.102 1.435 1 98.31 94 THR A C 1
ATOM 703 O O . THR A 1 94 ? 16.031 10.977 1.034 1 98.31 94 THR A O 1
ATOM 706 N N . LYS A 1 95 ? 17.578 11.641 2.598 1 98.31 95 LYS A N 1
ATOM 707 C CA . LYS A 1 95 ? 16.531 12.109 3.49 1 98.31 95 LYS A CA 1
ATOM 708 C C . LYS A 1 95 ? 15.906 13.406 2.967 1 98.31 95 LYS A C 1
ATOM 710 O O . LYS A 1 95 ? 16.609 14.289 2.486 1 98.31 95 LYS A O 1
ATOM 715 N N . ILE A 1 96 ? 14.578 13.461 3.082 1 98.44 96 ILE A N 1
ATOM 716 C CA . ILE A 1 96 ? 13.875 14.703 2.799 1 98.44 96 ILE A CA 1
ATOM 717 C C . ILE A 1 96 ? 13.125 15.164 4.043 1 98.44 96 ILE A C 1
ATOM 719 O O . ILE A 1 96 ? 13.414 14.719 5.156 1 98.44 96 ILE A O 1
ATOM 723 N N . ALA A 1 97 ? 12.164 16.172 3.855 1 98.62 97 ALA A N 1
ATOM 724 C CA . ALA A 1 97 ? 11.445 16.75 4.992 1 98.62 97 ALA A CA 1
ATOM 725 C C . ALA A 1 97 ? 10.695 15.664 5.77 1 98.62 97 ALA A C 1
ATOM 727 O O . ALA A 1 97 ? 10.094 14.773 5.172 1 98.62 97 ALA A O 1
ATOM 728 N N . ASP A 1 98 ? 10.688 15.805 7.105 1 98.69 98 ASP A N 1
ATOM 729 C CA . ASP A 1 98 ? 9.938 14.898 7.969 1 98.69 98 ASP A CA 1
ATOM 730 C C . ASP A 1 98 ? 8.445 15.227 7.945 1 98.69 98 ASP A C 1
ATOM 732 O O . ASP A 1 98 ? 8.07 16.391 7.832 1 98.69 98 ASP A O 1
ATOM 736 N N . MET A 1 99 ? 7.695 14.156 8.062 1 97.69 99 MET A N 1
ATOM 737 C CA . MET A 1 99 ? 6.289 14.398 8.367 1 97.69 99 MET A CA 1
ATOM 738 C C . MET A 1 99 ? 6.137 15.078 9.719 1 97.69 99 MET A C 1
ATOM 740 O O . MET A 1 99 ? 7.094 15.156 10.492 1 97.69 99 MET A O 1
ATOM 744 N N . HIS A 1 100 ? 4.906 15.609 9.969 1 94.94 100 HIS A N 1
ATOM 745 C CA . HIS A 1 100 ? 4.633 16.219 11.266 1 94.94 100 HIS A CA 1
ATOM 746 C C . HIS A 1 100 ? 4.547 15.164 12.367 1 94.94 100 HIS A C 1
ATOM 748 O O . HIS A 1 100 ? 4.973 15.406 13.5 1 94.94 100 HIS A O 1
ATOM 754 N N . PHE A 1 101 ? 4 14 12.031 1 95.62 101 PHE A N 1
ATOM 755 C CA . PHE A 1 101 ? 3.818 12.93 13 1 95.62 101 PHE A CA 1
ATOM 756 C C . PHE A 1 101 ? 4.348 11.609 12.453 1 95.62 101 PHE A C 1
ATOM 758 O O . PHE A 1 101 ? 4.23 11.336 11.258 1 95.62 101 PHE A O 1
ATOM 765 N N . CYS A 1 102 ? 4.926 10.836 13.375 1 98 102 CYS A N 1
ATOM 766 C CA . CYS A 1 102 ? 5.297 9.492 12.953 1 98 102 CYS A CA 1
ATOM 767 C C . CYS A 1 102 ? 4.059 8.648 12.664 1 98 102 CYS A C 1
ATOM 769 O O . CYS A 1 102 ? 2.998 8.875 13.25 1 98 102 CYS A O 1
ATOM 771 N N . ARG A 1 103 ? 4.145 7.75 11.711 1 97.31 103 ARG A N 1
ATOM 772 C CA . ARG A 1 103 ? 3.041 6.848 11.398 1 97.31 103 ARG A CA 1
ATOM 773 C C . ARG A 1 103 ? 3.549 5.566 10.75 1 97.31 103 ARG A C 1
ATOM 775 O O . ARG A 1 103 ? 4.551 5.578 10.039 1 97.31 103 ARG A O 1
ATOM 782 N N . MET A 1 104 ? 2.891 4.496 11.039 1 98.5 104 MET A N 1
ATOM 783 C CA . MET A 1 104 ? 3.082 3.199 10.398 1 98.5 104 MET A CA 1
ATOM 784 C C . MET A 1 104 ? 1.744 2.592 9.992 1 98.5 104 MET A C 1
ATOM 786 O O . MET A 1 104 ? 0.694 2.994 10.492 1 98.5 104 MET A O 1
ATOM 790 N N . PHE A 1 105 ? 1.753 1.709 8.953 1 97.81 105 PHE A N 1
ATOM 791 C CA . PHE A 1 105 ? 0.575 0.967 8.516 1 97.81 105 PHE A CA 1
ATOM 792 C C . PHE A 1 105 ? -0.509 1.915 8.023 1 97.81 105 PHE A C 1
ATOM 794 O O . PHE A 1 105 ? -1.669 1.809 8.422 1 97.81 105 PHE A O 1
ATOM 801 N N . PHE A 1 106 ? -0.138 2.865 7.184 1 96.62 106 PHE A N 1
ATOM 802 C CA . PHE A 1 106 ? -0.995 3.881 6.59 1 96.62 106 PHE A CA 1
ATOM 803 C C . PHE A 1 106 ? -1.106 3.682 5.082 1 96.62 106 PHE A C 1
ATOM 805 O O . PHE A 1 106 ? -0.475 2.781 4.523 1 96.62 106 PHE A O 1
ATOM 812 N N . GLY A 1 107 ? -2.037 4.422 4.457 1 95.81 107 GLY A N 1
ATOM 813 C CA . GLY A 1 107 ? -2.154 4.422 3.01 1 95.81 107 GLY A CA 1
ATOM 814 C C . GLY A 1 107 ? -1.42 5.574 2.352 1 95.81 107 GLY A C 1
ATOM 815 O O . GLY A 1 107 ? -1.329 6.664 2.918 1 95.81 107 GLY A O 1
ATOM 816 N N . VAL A 1 108 ? -0.895 5.32 1.144 1 95.81 108 VAL A N 1
ATOM 817 C CA . VAL A 1 108 ? -0.252 6.359 0.346 1 95.81 108 VAL A CA 1
ATOM 818 C C . VAL A 1 108 ? -0.889 6.414 -1.041 1 95.81 108 VAL A C 1
ATOM 820 O O . VAL A 1 108 ? -1.105 5.379 -1.673 1 95.81 108 VAL A O 1
ATOM 823 N N . VAL A 1 109 ? -1.217 7.652 -1.43 1 92 109 VAL A N 1
ATOM 824 C CA . VAL A 1 109 ? -1.697 7.84 -2.795 1 92 109 VAL A CA 1
ATOM 825 C C . VAL A 1 109 ? -1.135 9.141 -3.367 1 92 109 VAL A C 1
ATOM 827 O O . VAL A 1 109 ? -0.748 10.039 -2.617 1 92 109 VAL A O 1
ATOM 830 N N . VAL A 1 110 ? -1.039 9.109 -4.684 1 90.5 110 VAL A N 1
ATOM 831 C CA . VAL A 1 110 ? -0.742 10.352 -5.387 1 90.5 110 VAL A CA 1
ATOM 832 C C . VAL A 1 110 ? -2.031 10.945 -5.957 1 90.5 110 VAL A C 1
ATOM 834 O O . VAL A 1 110 ? -2.758 10.281 -6.691 1 90.5 110 VAL A O 1
ATOM 837 N N . LEU A 1 111 ? -2.346 12.117 -5.496 1 85.94 111 LEU A N 1
ATOM 838 C CA . LEU A 1 111 ? -3.512 12.859 -5.961 1 85.94 111 LEU A CA 1
ATOM 839 C C . LEU A 1 111 ? -3.143 14.305 -6.289 1 85.94 111 LEU A C 1
ATOM 841 O O . LEU A 1 111 ? -2.555 15 -5.461 1 85.94 111 LEU A O 1
ATOM 845 N N . ASP A 1 112 ? -3.381 14.781 -7.523 1 83.06 112 ASP A N 1
ATOM 846 C CA . ASP A 1 112 ? -3.137 16.141 -7.996 1 83.06 112 ASP A CA 1
ATOM 847 C C . ASP A 1 112 ? -1.662 16.516 -7.855 1 83.06 112 ASP A C 1
ATOM 849 O O . ASP A 1 112 ? -1.335 17.609 -7.383 1 83.06 112 ASP A O 1
ATOM 853 N N . GLY A 1 113 ? -0.82 15.578 -8.078 1 87.62 113 GLY A N 1
ATOM 854 C CA . GLY A 1 113 ? 0.614 15.812 -8.094 1 87.62 113 GLY A CA 1
ATOM 855 C C . GLY A 1 113 ? 1.221 15.906 -6.707 1 87.62 113 GLY A C 1
ATOM 856 O O . GLY A 1 113 ? 2.352 16.375 -6.547 1 87.62 113 GLY A O 1
ATOM 857 N N . LEU A 1 114 ? 0.382 15.516 -5.727 1 92.25 114 LEU A N 1
ATOM 858 C CA . LEU A 1 114 ? 0.848 15.523 -4.344 1 92.25 114 LEU A CA 1
ATOM 859 C C . LEU A 1 114 ? 0.757 14.133 -3.729 1 92.25 114 LEU A C 1
ATOM 861 O O . LEU A 1 114 ? -0.057 13.312 -4.16 1 92.25 114 LEU A O 1
ATOM 865 N N . LEU A 1 115 ? 1.634 13.891 -2.789 1 94.56 115 LEU A N 1
ATOM 866 C CA . LEU A 1 115 ? 1.594 12.625 -2.061 1 94.56 115 LEU A CA 1
ATOM 867 C C . LEU A 1 115 ? 0.717 12.742 -0.817 1 94.56 115 LEU A C 1
ATOM 869 O O . LEU A 1 115 ? 0.943 13.617 0.027 1 94.56 115 LEU A O 1
ATOM 873 N N . HIS A 1 116 ? -0.326 11.914 -0.735 1 92.06 116 HIS A N 1
ATOM 874 C CA . HIS A 1 116 ? -1.226 11.883 0.413 1 92.06 116 HIS A CA 1
ATOM 875 C C . HIS A 1 116 ? -0.972 10.656 1.278 1 92.06 116 HIS A C 1
ATOM 877 O O . HIS A 1 116 ? -1.017 9.523 0.786 1 92.06 116 HIS A O 1
ATOM 883 N N . VAL A 1 117 ?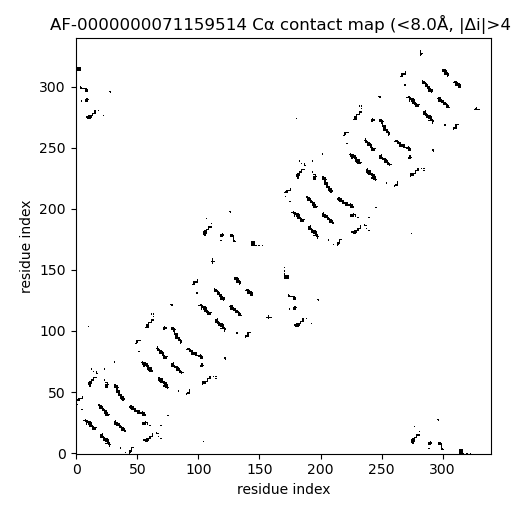 -0.629 10.898 2.508 1 95.5 117 VAL A N 1
ATOM 884 C CA . VAL A 1 117 ? -0.43 9.859 3.512 1 95.5 117 VAL A CA 1
ATOM 885 C C . VAL A 1 117 ? -1.604 9.852 4.488 1 95.5 117 VAL A C 1
ATOM 887 O O . VAL A 1 117 ? -1.85 10.844 5.18 1 95.5 117 VAL A O 1
ATOM 890 N N . ILE A 1 118 ? -2.289 8.703 4.566 1 93.62 118 ILE A N 1
ATOM 891 C CA . ILE A 1 118 ? -3.615 8.719 5.176 1 93.62 118 ILE A CA 1
ATOM 892 C C . ILE A 1 118 ? -3.693 7.648 6.262 1 93.62 118 ILE A C 1
ATOM 894 O O . ILE A 1 118 ? -3.475 6.465 5.996 1 93.62 118 ILE A O 1
ATOM 898 N N . GLY A 1 119 ? -4.09 8.078 7.469 1 94.44 119 GLY A N 1
ATOM 899 C CA . GLY A 1 119 ? -4.328 7.16 8.57 1 94.44 119 GLY A CA 1
ATOM 900 C C . GLY A 1 119 ? -3.057 6.523 9.102 1 94.44 119 GLY A C 1
ATOM 901 O O . GLY A 1 119 ? -2.01 7.172 9.164 1 94.44 119 GLY A O 1
ATOM 902 N N . GLY A 1 120 ? -3.197 5.289 9.586 1 96.75 120 GLY A N 1
ATOM 903 C CA . GLY A 1 120 ? -2.094 4.566 10.195 1 96.75 120 GLY A CA 1
ATOM 904 C C . GLY A 1 120 ? -2.131 4.59 11.719 1 96.75 120 GLY A C 1
ATOM 905 O O . GLY A 1 120 ? -3.191 4.781 12.312 1 96.75 120 GLY A O 1
ATOM 906 N N . MET A 1 121 ? -0.996 4.219 12.211 1 96.81 121 MET A N 1
ATOM 907 C CA . MET A 1 121 ? -0.837 4.168 13.664 1 96.81 121 MET A CA 1
ATOM 908 C C . MET A 1 121 ? 0.362 5 14.109 1 96.81 121 MET A C 1
ATOM 910 O O . MET A 1 121 ? 1.347 5.117 13.375 1 96.81 121 MET A O 1
ATOM 914 N N . ASN A 1 122 ? 0.22 5.496 15.383 1 94.38 122 ASN A N 1
ATOM 915 C CA . ASN A 1 122 ? 1.345 6.246 15.93 1 94.38 122 ASN A CA 1
ATOM 916 C C . ASN A 1 122 ? 2.18 5.395 16.891 1 94.38 122 ASN A C 1
ATOM 918 O O . ASN A 1 122 ? 2.023 4.172 16.922 1 94.38 122 ASN A O 1
ATOM 922 N N . ASN A 1 123 ? 3.115 6.043 17.578 1 94.69 123 ASN A N 1
ATOM 923 C CA . ASN A 1 123 ? 4.062 5.34 18.438 1 94.69 123 ASN A CA 1
ATOM 924 C C . ASN A 1 123 ? 3.365 4.695 19.641 1 94.69 123 ASN A C 1
ATOM 926 O O . ASN A 1 123 ? 3.889 3.752 20.234 1 94.69 123 ASN A O 1
ATOM 930 N N . GLU A 1 124 ? 2.211 5.219 20.016 1 92.81 124 GLU A N 1
ATOM 931 C CA . GLU A 1 124 ? 1.445 4.676 21.141 1 92.81 124 GLU A CA 1
ATOM 932 C C . GLU A 1 124 ? 0.445 3.625 20.656 1 92.81 124 GLU A C 1
ATOM 934 O O . GLU A 1 124 ? -0.425 3.197 21.422 1 92.81 124 GLU A O 1
ATOM 939 N N . ASP A 1 125 ? 0.491 3.324 19.422 1 90.88 125 ASP A N 1
ATOM 940 C CA . ASP A 1 125 ? -0.358 2.316 18.797 1 90.88 125 ASP A CA 1
ATOM 941 C C . ASP A 1 125 ? -1.802 2.803 18.688 1 90.88 125 ASP A C 1
ATOM 943 O O . ASP A 1 125 ? -2.738 2.008 18.797 1 90.88 125 ASP A O 1
ATOM 947 N N . LEU A 1 126 ? -1.909 4.09 18.625 1 91.5 126 LEU A N 1
ATOM 948 C CA . LEU A 1 126 ? -3.229 4.668 18.391 1 91.5 126 LEU A CA 1
ATOM 949 C C . LEU A 1 126 ? -3.471 4.875 16.891 1 91.5 126 LEU A C 1
ATOM 951 O O . LEU A 1 126 ? -2.568 5.297 16.172 1 91.5 126 LEU A O 1
ATOM 955 N N . HIS A 1 127 ? -4.688 4.543 16.5 1 93.94 127 HIS A N 1
ATOM 956 C CA . HIS A 1 127 ? -5.07 4.719 15.094 1 93.94 127 HIS A CA 1
ATOM 957 C C . HIS A 1 127 ? -5.289 6.191 14.766 1 93.94 127 HIS A C 1
ATOM 959 O O . HIS A 1 127 ? -5.816 6.945 15.586 1 93.94 127 HIS A O 1
ATOM 965 N N . LEU A 1 128 ? -4.895 6.527 13.562 1 89.75 128 LEU A N 1
ATOM 966 C CA . LEU A 1 128 ? -4.996 7.906 13.102 1 89.75 128 LEU A CA 1
ATOM 967 C C . LEU A 1 128 ? -6.039 8.031 11.992 1 89.75 128 LEU A C 1
ATOM 969 O O . LEU A 1 128 ? -6.285 7.074 11.258 1 89.75 128 LEU A O 1
ATOM 973 N N . ASN A 1 129 ? -6.648 9.195 11.922 1 90.44 129 ASN A N 1
ATOM 974 C CA . ASN A 1 129 ? -7.535 9.5 10.805 1 90.44 129 ASN A CA 1
ATOM 975 C C . ASN A 1 129 ? -7.055 10.711 10.023 1 90.44 129 ASN A C 1
ATOM 977 O O . ASN A 1 129 ? -7.727 11.164 9.094 1 90.44 129 ASN A O 1
ATOM 981 N N . SER A 1 130 ? -5.883 11.203 10.383 1 89.88 130 SER A N 1
ATOM 982 C CA . SER A 1 130 ? -5.359 12.398 9.727 1 89.88 130 SER A CA 1
ATOM 983 C C . SER A 1 130 ? -4.664 12.055 8.414 1 89.88 130 SER A C 1
ATOM 985 O O . SER A 1 130 ? -4.305 10.898 8.18 1 89.88 130 SER A O 1
ATOM 987 N N . THR A 1 131 ? -4.57 13.117 7.617 1 92.25 131 THR A N 1
ATOM 988 C CA . THR A 1 131 ? -3.857 13.039 6.348 1 92.25 131 THR A CA 1
ATOM 989 C C . THR A 1 131 ? -2.734 14.07 6.293 1 92.25 131 THR A C 1
ATOM 991 O O . THR A 1 131 ? -2.926 15.227 6.68 1 92.25 131 THR A O 1
ATOM 994 N N . GLU A 1 132 ? -1.57 13.648 5.938 1 94.12 132 GLU A N 1
ATOM 995 C CA . GLU A 1 132 ? -0.483 14.57 5.625 1 94.12 132 GLU A CA 1
ATOM 996 C C . GLU A 1 132 ? -0.177 14.578 4.133 1 94.12 132 GLU A C 1
ATOM 998 O O . GLU A 1 132 ? -0.199 13.531 3.48 1 94.12 132 GLU A O 1
ATOM 1003 N N . ILE A 1 133 ? 0.1 15.734 3.688 1 94.06 133 ILE A N 1
ATOM 1004 C CA . ILE A 1 133 ? 0.298 15.922 2.254 1 94.06 133 ILE A CA 1
ATOM 1005 C C . ILE A 1 133 ? 1.697 16.484 1.993 1 94.06 133 ILE A C 1
ATOM 1007 O O . ILE A 1 133 ? 2.104 17.469 2.607 1 94.06 133 ILE A O 1
ATOM 1011 N N . TYR A 1 134 ? 2.439 15.867 1.109 1 97.06 134 TYR A N 1
ATOM 1012 C CA . TYR A 1 134 ? 3.785 16.297 0.74 1 97.06 134 TYR A CA 1
ATOM 1013 C C . TYR A 1 134 ? 3.775 17.031 -0.594 1 97.06 134 TYR A C 1
ATOM 1015 O O . TYR A 1 134 ? 3.248 16.531 -1.587 1 97.06 134 TYR A O 1
ATOM 1023 N N . ASN A 1 135 ? 4.352 18.172 -0.585 1 94.62 135 ASN A N 1
ATOM 1024 C CA . ASN A 1 135 ? 4.609 18.938 -1.799 1 94.62 135 ASN A CA 1
ATOM 1025 C C . ASN A 1 135 ? 6.074 18.844 -2.219 1 94.62 135 ASN A C 1
ATOM 1027 O O . ASN A 1 135 ? 6.949 19.422 -1.572 1 94.62 135 ASN A O 1
ATOM 1031 N N . PRO A 1 136 ? 6.32 18.141 -3.301 1 95.5 136 PRO A N 1
ATOM 1032 C CA . PRO A 1 136 ? 7.719 17.938 -3.688 1 95.5 136 PRO A CA 1
ATOM 1033 C C . PRO A 1 136 ? 8.375 19.219 -4.203 1 95.5 136 PRO A C 1
ATOM 1035 O O . PRO A 1 136 ? 9.602 19.328 -4.191 1 95.5 136 PRO A O 1
ATOM 1038 N N . LYS A 1 137 ? 7.578 20.125 -4.637 1 95.12 137 LYS A N 1
ATOM 1039 C CA . LYS A 1 137 ? 8.125 21.375 -5.148 1 95.12 137 LYS A CA 1
ATOM 1040 C C . LYS A 1 137 ? 8.719 22.219 -4.023 1 95.12 137 LYS A C 1
ATOM 1042 O O . LYS A 1 137 ? 9.711 22.922 -4.227 1 95.12 137 LYS A O 1
ATOM 1047 N N . THR A 1 138 ? 8.133 22.141 -2.844 1 96.44 138 THR A N 1
ATOM 1048 C CA . THR A 1 138 ? 8.594 22.969 -1.731 1 96.44 138 THR A CA 1
ATOM 1049 C C . THR A 1 138 ? 9.266 22.094 -0.666 1 96.44 138 THR A C 1
ATOM 1051 O O . THR A 1 138 ? 9.805 22.625 0.315 1 96.44 138 THR A O 1
ATOM 1054 N N . ASN A 1 139 ? 9.289 20.812 -0.799 1 97.56 139 ASN A N 1
ATOM 1055 C CA . ASN A 1 139 ? 9.805 19.875 0.193 1 97.56 139 ASN A CA 1
ATOM 1056 C C . ASN A 1 139 ? 9.195 20.125 1.569 1 97.56 139 ASN A C 1
ATOM 1058 O O . ASN A 1 139 ? 9.922 20.266 2.557 1 97.56 139 ASN A O 1
ATOM 1062 N N . THR A 1 140 ? 7.789 20.156 1.533 1 97.12 140 THR A N 1
ATOM 1063 C CA . THR A 1 140 ? 7.09 20.406 2.789 1 97.12 140 THR A CA 1
ATOM 1064 C C . THR A 1 140 ? 5.895 19.469 2.939 1 97.12 140 THR A C 1
ATOM 1066 O O . THR A 1 140 ? 5.344 19 1.945 1 97.12 140 THR A O 1
ATOM 1069 N N . TRP A 1 141 ? 5.613 19.234 4.258 1 96.25 141 TRP A N 1
ATOM 1070 C CA . TRP A 1 141 ? 4.406 18.5 4.625 1 96.25 141 TRP A CA 1
ATOM 1071 C C . TRP A 1 141 ? 3.375 19.438 5.254 1 96.25 141 TRP A C 1
ATOM 1073 O O . TRP A 1 141 ? 3.721 20.312 6.051 1 96.25 141 TRP A O 1
ATOM 1083 N N . SER A 1 142 ? 2.133 19.156 4.852 1 92.69 142 SER A N 1
ATOM 1084 C CA . SER A 1 142 ? 1.026 19.859 5.496 1 92.69 142 SER A CA 1
ATOM 1085 C C . SER A 1 142 ? 0.004 18.875 6.059 1 92.69 142 SER A C 1
ATOM 1087 O O . SER A 1 142 ? -0.12 17.75 5.57 1 92.69 142 SER A O 1
ATOM 1089 N N . LEU A 1 143 ? -0.549 19.297 7.199 1 88.19 143 LEU A N 1
ATOM 1090 C CA . LEU A 1 143 ? -1.614 18.5 7.785 1 88.19 143 LEU A CA 1
ATOM 1091 C C . LEU A 1 143 ? -2.973 18.891 7.219 1 88.19 143 LEU A C 1
ATOM 1093 O O . LEU A 1 143 ? -3.252 20.078 7.039 1 88.19 143 LEU A O 1
ATOM 1097 N N . LYS A 1 144 ? -3.504 17.984 6.586 1 70.56 144 LYS A N 1
ATOM 1098 C CA . LYS A 1 144 ? -4.891 18.281 6.234 1 70.56 144 LYS A CA 1
ATOM 1099 C C . LYS A 1 144 ? -5.84 17.891 7.367 1 70.56 144 LYS A C 1
ATOM 1101 O O . LYS A 1 144 ? -6.016 16.719 7.66 1 70.56 144 LYS A O 1
ATOM 1106 N N . THR A 1 145 ? -5.445 18.266 8.57 1 51.97 145 THR A N 1
ATOM 1107 C CA . THR A 1 145 ? -6.457 18.031 9.594 1 51.97 145 THR A CA 1
ATOM 1108 C C . THR A 1 145 ? -7.652 18.953 9.398 1 51.97 145 THR A C 1
ATOM 1110 O O . THR A 1 145 ? -7.52 20.031 8.82 1 51.97 145 THR A O 1
ATOM 1113 N N . LEU A 1 146 ? -8.898 18.344 9.578 1 39.97 146 LEU A N 1
ATOM 1114 C CA . LEU A 1 146 ? -10.117 19.141 9.719 1 39.97 146 LEU A CA 1
ATOM 1115 C C . LEU A 1 146 ? -9.898 20.312 10.672 1 39.97 146 LEU A C 1
ATOM 1117 O O . LEU A 1 146 ? -9.922 20.141 11.891 1 39.97 146 LEU A O 1
ATOM 1121 N N . LEU A 1 147 ? -8.766 21 10.57 1 35.06 147 LEU A N 1
ATOM 1122 C CA . LEU A 1 147 ? -8.867 22.094 11.539 1 35.06 147 LEU A CA 1
ATOM 1123 C C . LEU A 1 147 ? -10.203 22.812 11.414 1 35.06 147 LEU A C 1
ATOM 1125 O O . LEU A 1 147 ? -10.703 23.016 10.305 1 35.06 147 LEU A O 1
ATOM 1129 N N . LYS A 1 148 ? -11.062 22.797 12.469 1 34.78 148 LYS A N 1
ATOM 1130 C CA . LYS A 1 148 ? -12.125 23.797 12.547 1 34.78 148 LYS A CA 1
ATOM 1131 C C . LYS A 1 148 ? -11.688 25.109 11.93 1 34.78 148 LYS A C 1
ATOM 1133 O O . LYS A 1 148 ? -12.492 25.812 11.312 1 34.78 148 LYS A O 1
ATOM 1138 N N . ASP A 1 149 ? -10.609 25.656 12.438 1 32.31 149 ASP A N 1
ATOM 1139 C CA . ASP A 1 149 ? -10.359 27.031 12.023 1 32.31 149 ASP A CA 1
ATOM 1140 C C . ASP A 1 149 ? -9.734 27.094 10.633 1 32.31 149 ASP A C 1
ATOM 1142 O O . ASP A 1 149 ? -8.68 26.5 10.398 1 32.31 149 ASP A O 1
ATOM 1146 N N . VAL A 1 150 ? -10.492 27.297 9.578 1 32.56 150 VAL A N 1
ATOM 1147 C CA . VAL A 1 150 ? -10.461 27.531 8.141 1 32.56 150 VAL A CA 1
ATOM 1148 C C . VAL A 1 150 ? -9.219 28.344 7.781 1 32.56 150 VAL A C 1
ATOM 1150 O O . VAL A 1 150 ? -9.266 29.578 7.734 1 32.56 150 VAL A O 1
ATOM 1153 N N . ASP A 1 151 ? -8.094 28.484 8.484 1 28.06 151 ASP A N 1
ATOM 1154 C CA . ASP A 1 151 ? -7.352 29.422 7.637 1 28.06 151 ASP A CA 1
ATOM 1155 C C . ASP A 1 151 ? -7.004 28.781 6.293 1 28.06 151 ASP A C 1
ATOM 1157 O O . ASP A 1 151 ? -7.23 27.594 6.09 1 28.06 151 ASP A O 1
ATOM 1161 N N . TRP A 1 152 ? -5.664 29.188 5.703 1 25.2 152 TRP A N 1
ATOM 1162 C CA . TRP A 1 152 ? -5.215 29.266 4.316 1 25.2 152 TRP A CA 1
ATOM 1163 C C . TRP A 1 152 ? -4.957 27.859 3.762 1 25.2 152 TRP A C 1
ATOM 1165 O O . TRP A 1 152 ? -4.113 27.125 4.281 1 25.2 152 TRP A O 1
ATOM 1175 N N . VAL A 1 153 ? -5.875 27.141 3.535 1 27.39 153 VAL A N 1
ATOM 1176 C CA . VAL A 1 153 ? -5.75 25.859 2.828 1 27.39 153 VAL A CA 1
ATOM 1177 C C . VAL A 1 153 ? -5.145 26.094 1.446 1 27.39 153 VAL A C 1
ATOM 1179 O O . VAL A 1 153 ? -5.715 26.828 0.625 1 27.39 153 VAL A O 1
ATOM 1182 N N . TYR A 1 154 ? -3.803 26.203 1.345 1 23.56 154 TYR A N 1
ATOM 1183 C CA . TYR A 1 154 ? -3.234 26.234 0.001 1 23.56 154 TYR A CA 1
ATOM 1184 C C . TYR A 1 154 ? -3.656 25 -0.796 1 23.56 154 TYR A C 1
ATOM 1186 O O . TYR A 1 154 ? -3.488 23.859 -0.339 1 23.56 154 TYR A O 1
ATOM 1194 N N . SER A 1 155 ? -4.801 25.062 -1.387 1 25.41 155 SER A N 1
ATOM 1195 C CA . SER A 1 155 ? -5.453 24.156 -2.322 1 25.41 155 SER A CA 1
ATOM 1196 C C . SER A 1 155 ? -4.508 23.766 -3.453 1 25.41 155 SER A C 1
ATOM 1198 O O . SER A 1 155 ? -4.094 24.609 -4.25 1 25.41 155 SER A O 1
ATOM 1200 N N . GLY A 1 156 ? -3.344 23.25 -3.26 1 24.59 156 GLY A N 1
ATOM 1201 C CA . GLY A 1 156 ? -2.621 22.844 -4.457 1 24.59 156 GLY A CA 1
ATOM 1202 C C . GLY A 1 156 ? -3.334 21.781 -5.258 1 24.59 156 GLY A C 1
ATOM 1203 O O . GLY A 1 156 ? -3.469 20.641 -4.801 1 24.59 156 GLY A O 1
ATOM 1204 N N . VAL A 1 157 ? -4.516 22.031 -5.719 1 25.16 157 VAL A N 1
ATOM 1205 C CA . VAL A 1 157 ? -5.277 21.141 -6.594 1 25.16 157 VAL A CA 1
ATOM 1206 C C . VAL A 1 157 ? -4.574 21.016 -7.945 1 25.16 157 VAL A C 1
ATOM 1208 O O . VAL A 1 157 ? -4.352 22.016 -8.625 1 25.16 157 VAL A O 1
ATOM 1211 N N . VAL A 1 158 ? -3.602 20.141 -8.141 1 23.83 158 VAL A N 1
ATOM 1212 C CA . VAL A 1 158 ? -3.113 20.016 -9.508 1 23.83 158 VAL A CA 1
ATOM 1213 C C . VAL A 1 158 ? -4.219 19.453 -10.398 1 23.83 158 VAL A C 1
ATOM 1215 O O . VAL A 1 158 ? -4.715 18.344 -10.156 1 23.83 158 VAL A O 1
ATOM 1218 N N . VAL A 1 159 ? -5.074 20.359 -10.883 1 24.03 159 VAL A N 1
ATOM 1219 C CA . VAL A 1 159 ? -5.992 20.125 -11.992 1 24.03 159 VAL A CA 1
ATOM 1220 C C . VAL A 1 159 ? -5.207 19.688 -13.227 1 24.03 159 VAL A C 1
ATOM 1222 O O . VAL A 1 159 ? -4.234 20.328 -13.609 1 24.03 159 VAL A O 1
ATOM 1225 N N . ASN A 1 160 ? -5.223 18.406 -13.414 1 25.36 160 ASN A N 1
ATOM 1226 C CA . ASN A 1 160 ? -4.852 18.094 -14.789 1 25.36 160 ASN A CA 1
ATOM 1227 C C . ASN A 1 160 ? -5.688 18.891 -15.789 1 25.36 160 ASN A C 1
ATOM 1229 O O . ASN A 1 160 ? -6.898 18.688 -15.883 1 25.36 160 ASN A O 1
ATOM 1233 N N . ARG A 1 161 ? -5.363 20.203 -15.977 1 25.03 161 ARG A N 1
ATOM 1234 C CA . ARG A 1 161 ? -5.891 20.953 -17.109 1 25.03 161 ARG A CA 1
ATOM 1235 C C . ARG A 1 161 ? -5.531 20.281 -18.422 1 25.03 161 ARG A C 1
ATOM 1237 O O . ARG A 1 161 ? -4.375 19.906 -18.641 1 25.03 161 ARG A O 1
ATOM 1244 N N . PRO A 1 162 ? -6.543 19.625 -19.141 1 24.83 162 PRO A N 1
ATOM 1245 C CA . PRO A 1 162 ? -6.199 19.328 -20.531 1 24.83 162 PRO A CA 1
ATOM 1246 C C . PRO A 1 162 ? -5.562 20.531 -21.25 1 24.83 162 PRO A C 1
ATOM 1248 O O . PRO A 1 162 ? -5.816 21.672 -20.875 1 24.83 162 PRO A O 1
ATOM 1251 N N . PRO A 1 163 ? -4.492 20.359 -21.922 1 25.2 163 PRO A N 1
ATOM 1252 C CA . PRO A 1 163 ? -3.898 21.438 -22.719 1 25.2 163 PRO A CA 1
ATOM 1253 C C . PRO A 1 163 ? -4.938 22.234 -23.484 1 25.2 163 PRO A C 1
ATOM 1255 O O . PRO A 1 163 ? -4.785 23.453 -23.656 1 25.2 163 PRO A O 1
ATOM 1258 N N . HIS A 1 164 ? -5.977 21.672 -24.062 1 27.17 164 HIS A N 1
ATOM 1259 C CA . HIS A 1 164 ? -6.578 22.469 -25.125 1 27.17 164 HIS A CA 1
ATOM 1260 C C . HIS A 1 164 ? -7.527 23.516 -24.562 1 27.17 164 HIS A C 1
ATOM 1262 O O . HIS A 1 164 ? -8.438 23.969 -25.25 1 27.17 164 HIS A O 1
ATOM 1268 N N . PHE A 1 165 ? -7.5 23.875 -23.312 1 24.67 165 PHE A N 1
ATOM 1269 C CA . PHE A 1 165 ? -8.477 24.953 -23.125 1 24.67 165 PHE A CA 1
ATOM 1270 C C . PHE A 1 165 ? -8.047 26.203 -23.859 1 24.67 165 PHE A C 1
ATOM 1272 O O . PHE A 1 165 ? -7.027 26.812 -23.531 1 24.67 165 PHE A O 1
ATOM 1279 N N . LYS A 1 166 ? -8.445 26.172 -25.156 1 24.25 166 LYS A N 1
ATOM 1280 C CA . LYS A 1 166 ? -8.422 27.422 -25.922 1 24.25 166 LYS A CA 1
ATOM 1281 C C . LYS A 1 166 ? -9.164 28.531 -25.188 1 24.25 166 LYS A C 1
ATOM 1283 O O . LYS A 1 166 ? -10.289 28.328 -24.719 1 24.25 166 LYS A O 1
ATOM 1288 N N . THR A 1 167 ? -8.492 29.156 -24.281 1 26.17 167 THR A N 1
ATOM 1289 C CA . THR A 1 167 ? -9.102 30.438 -23.891 1 26.17 167 THR A CA 1
ATOM 1290 C C . THR A 1 167 ? -9.508 31.234 -25.125 1 26.17 167 THR A C 1
ATOM 1292 O O . THR A 1 167 ? -8.711 31.406 -26.047 1 26.17 167 THR A O 1
ATOM 1295 N N . TYR A 1 168 ? -10.773 30.953 -25.578 1 27.09 168 TYR A N 1
ATOM 1296 C CA . TYR A 1 168 ? -11.352 31.812 -26.594 1 27.09 168 TYR A CA 1
ATOM 1297 C C . TYR A 1 168 ? -11.07 33.281 -26.281 1 27.09 168 TYR A C 1
ATOM 1299 O O . TYR A 1 168 ? -11.633 34.156 -26.922 1 27.09 168 TYR A O 1
ATOM 1307 N N . ASP A 1 169 ? -10.164 33.719 -25.516 1 25.59 169 ASP A N 1
ATOM 1308 C CA . ASP A 1 169 ? -10.195 35.188 -25.625 1 25.59 169 ASP A CA 1
ATOM 1309 C C . ASP A 1 169 ? -9.648 35.625 -26.984 1 25.59 169 ASP A C 1
ATOM 1311 O O . ASP A 1 169 ? -9.617 36.812 -27.281 1 25.59 169 ASP A O 1
ATOM 1315 N N . ASP A 1 170 ? -9.352 34.781 -28.141 1 24.16 170 ASP A N 1
ATOM 1316 C CA . ASP A 1 170 ? -9.258 35.719 -29.234 1 24.16 170 ASP A CA 1
ATOM 1317 C C . ASP A 1 170 ? -10.625 35.938 -29.891 1 24.16 170 ASP A C 1
ATOM 1319 O O . ASP A 1 170 ? -11.414 35 -30.016 1 24.16 170 ASP A O 1
ATOM 1323 N N . MET B 1 1 ? -11.617 22.469 4.09 1 31.95 1 MET B N 1
ATOM 1324 C CA . MET B 1 1 ? -10.852 21.766 5.113 1 31.95 1 MET B CA 1
ATOM 1325 C C . MET B 1 1 ? -10.805 20.281 4.828 1 31.95 1 MET B C 1
ATOM 1327 O O . MET B 1 1 ? -11.844 19.641 4.613 1 31.95 1 MET B O 1
ATOM 1331 N N . ALA B 1 2 ? -9.766 19.844 4.281 1 47.62 2 ALA B N 1
ATOM 1332 C CA . ALA B 1 2 ? -9.812 18.453 3.863 1 47.62 2 ALA B CA 1
ATOM 1333 C C . ALA B 1 2 ? -10.133 17.531 5.043 1 47.62 2 ALA B C 1
ATOM 1335 O O . ALA B 1 2 ? -9.492 17.625 6.094 1 47.62 2 ALA B O 1
ATOM 1336 N N . THR B 1 3 ? -11.328 17.062 5.16 1 67.25 3 THR B N 1
ATOM 1337 C CA . THR B 1 3 ? -11.93 16.297 6.25 1 67.25 3 THR B CA 1
ATOM 1338 C C . THR B 1 3 ? -11.18 14.977 6.465 1 67.25 3 THR B C 1
ATOM 1340 O O . THR B 1 3 ? -10.656 14.398 5.516 1 67.25 3 THR B O 1
ATOM 1343 N N . SER B 1 4 ? -10.781 14.82 7.816 1 81.5 4 SER B N 1
ATOM 1344 C CA . SER B 1 4 ? -10.281 13.508 8.234 1 81.5 4 SER B CA 1
ATOM 1345 C C . SER B 1 4 ? -11.273 12.406 7.867 1 81.5 4 SER B C 1
ATOM 1347 O O . SER B 1 4 ? -12.445 12.68 7.609 1 81.5 4 SER B O 1
ATOM 1349 N N . MET B 1 5 ? -10.594 11.305 7.68 1 88.44 5 MET B N 1
ATOM 1350 C CA . MET B 1 5 ? -11.484 10.156 7.512 1 88.44 5 MET B CA 1
ATOM 1351 C C . MET B 1 5 ? -12.492 10.07 8.648 1 88.44 5 MET B C 1
ATOM 1353 O O . MET B 1 5 ? -12.195 10.469 9.781 1 88.44 5 MET B O 1
ATOM 1357 N N . SER B 1 6 ? -13.609 9.57 8.414 1 88.06 6 SER B N 1
ATOM 1358 C CA . SER B 1 6 ? -14.656 9.422 9.422 1 88.06 6 SER B CA 1
ATOM 1359 C C . SER B 1 6 ? -14.289 8.344 10.438 1 88.06 6 SER B C 1
ATOM 1361 O O . SER B 1 6 ? -14.719 8.398 11.594 1 88.06 6 SER B O 1
ATOM 1363 N N . ILE B 1 7 ? -13.531 7.391 10.031 1 89.5 7 ILE B N 1
ATOM 1364 C CA . ILE B 1 7 ? -13.109 6.289 10.883 1 89.5 7 ILE B CA 1
ATOM 1365 C C . ILE B 1 7 ? -11.578 6.227 10.93 1 89.5 7 ILE B C 1
ATOM 1367 O O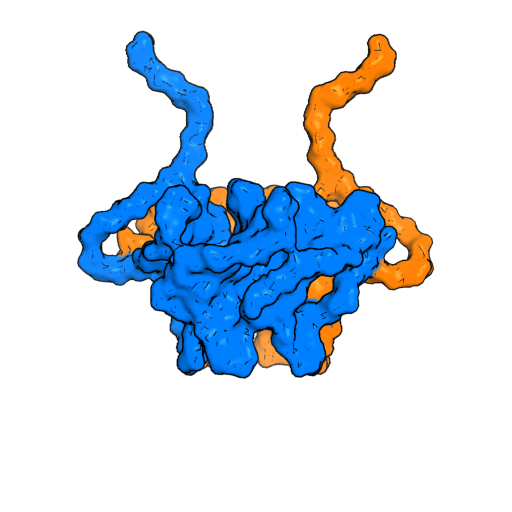 . ILE B 1 7 ? -10.922 6.297 9.883 1 89.5 7 ILE B O 1
ATOM 1371 N N . LYS B 1 8 ? -11.078 6.137 12.141 1 92.75 8 LYS B N 1
ATOM 1372 C CA . LYS B 1 8 ? -9.656 5.828 12.258 1 92.75 8 LYS B CA 1
ATOM 1373 C C . LYS B 1 8 ? -9.344 4.449 11.688 1 92.75 8 LYS B C 1
ATOM 1375 O O . LYS B 1 8 ? -10.094 3.496 11.906 1 92.75 8 LYS B O 1
ATOM 1380 N N . ARG B 1 9 ? -8.281 4.469 10.82 1 94.62 9 ARG B N 1
ATOM 1381 C CA . ARG B 1 9 ? -7.938 3.193 10.203 1 94.62 9 ARG B CA 1
ATOM 1382 C C . ARG B 1 9 ? -6.426 2.988 10.164 1 94.62 9 ARG B C 1
ATOM 1384 O O . ARG B 1 9 ? -5.672 3.932 9.906 1 94.62 9 ARG B O 1
ATOM 1391 N N . SER B 1 10 ? -6.086 1.746 10.391 1 96.88 10 SER B N 1
ATOM 1392 C CA . SER B 1 10 ? -4.758 1.252 10.031 1 96.88 10 SER B CA 1
ATOM 1393 C C . SER B 1 10 ? -4.84 -0.09 9.312 1 96.88 10 SER B C 1
ATOM 1395 O O . SER B 1 10 ? -5.902 -0.716 9.281 1 96.88 10 SER B O 1
ATOM 1397 N N . HIS B 1 11 ? -3.707 -0.446 8.648 1 97.81 11 HIS B N 1
ATOM 1398 C CA . HIS B 1 11 ? -3.662 -1.704 7.918 1 97.81 11 HIS B CA 1
ATOM 1399 C C . HIS B 1 11 ? -4.766 -1.77 6.867 1 97.81 11 HIS B C 1
ATOM 1401 O O . HIS B 1 11 ? -5.297 -2.846 6.582 1 97.81 11 HIS B O 1
ATOM 1407 N N . HIS B 1 12 ? -5.297 -0.562 6.453 1 97.94 12 HIS B N 1
ATOM 1408 C CA . HIS B 1 12 ? -6.246 -0.432 5.352 1 97.94 12 HIS B CA 1
ATOM 1409 C C . HIS B 1 12 ? -5.523 -0.241 4.023 1 97.94 12 HIS B C 1
ATOM 1411 O O . HIS B 1 12 ? -4.316 -0.007 3.994 1 97.94 12 HIS B O 1
ATOM 1417 N N . GLY B 1 13 ? -6.23 -0.483 2.939 1 97.38 13 GLY B N 1
ATOM 1418 C CA . GLY B 1 13 ? -5.746 -0.108 1.62 1 97.38 13 GLY B CA 1
ATOM 1419 C C . GLY B 1 13 ? -6.32 1.206 1.125 1 97.38 13 GLY B C 1
ATOM 1420 O O . GLY B 1 13 ? -7.363 1.651 1.603 1 97.38 13 GLY B O 1
ATOM 1421 N N . VAL B 1 14 ? -5.594 1.827 0.196 1 95.94 14 VAL B N 1
ATOM 1422 C CA . VAL B 1 14 ? -6.094 3.041 -0.439 1 95.94 14 VAL B CA 1
ATOM 1423 C C . VAL B 1 14 ? -5.887 2.957 -1.95 1 95.94 14 VAL B C 1
ATOM 1425 O O . VAL B 1 14 ? -4.965 2.287 -2.422 1 95.94 14 VAL B O 1
ATOM 1428 N N . GLY B 1 15 ? -6.781 3.584 -2.656 1 95.25 15 GLY B N 1
ATOM 1429 C CA . GLY B 1 15 ? -6.695 3.695 -4.105 1 95.25 15 GLY B CA 1
ATOM 1430 C C . GLY B 1 15 ? -7.422 4.906 -4.656 1 95.25 15 GLY B C 1
ATOM 1431 O O . GLY B 1 15 ? -8.375 5.395 -4.047 1 95.25 15 GLY B O 1
ATOM 1432 N N . VAL B 1 16 ? -6.926 5.395 -5.742 1 93.5 16 VAL B N 1
ATOM 1433 C CA . VAL B 1 16 ? -7.574 6.512 -6.426 1 93.5 16 VAL B CA 1
ATOM 1434 C C . VAL B 1 16 ? -8.281 6.004 -7.68 1 93.5 16 VAL B C 1
ATOM 1436 O O . VAL B 1 16 ? -7.672 5.328 -8.516 1 93.5 16 VAL B O 1
ATOM 1439 N N . LEU B 1 17 ? -9.477 6.223 -7.707 1 93.19 17 LEU B N 1
ATOM 1440 C CA . LEU B 1 17 ? -10.305 5.891 -8.859 1 93.19 17 LEU B CA 1
ATOM 1441 C C . LEU B 1 17 ? -11.164 7.082 -9.273 1 93.19 17 LEU B C 1
ATOM 1443 O O . LEU B 1 17 ? -11.945 7.598 -8.469 1 93.19 17 LEU B O 1
ATOM 1447 N N . ASN B 1 18 ? -10.992 7.531 -10.578 1 90.88 18 ASN B N 1
ATOM 1448 C CA . ASN B 1 18 ? -11.727 8.68 -11.094 1 90.88 18 ASN B CA 1
ATOM 1449 C C . ASN B 1 18 ? -11.539 9.906 -10.211 1 90.88 18 ASN B C 1
ATOM 1451 O O . ASN B 1 18 ? -12.516 10.57 -9.844 1 90.88 18 ASN B O 1
ATOM 1455 N N . ASN B 1 19 ? -10.406 10.125 -9.742 1 89.75 19 ASN B N 1
ATOM 1456 C CA . ASN B 1 19 ? -9.961 11.273 -8.953 1 89.75 19 ASN B CA 1
ATOM 1457 C C . ASN B 1 19 ? -10.609 11.281 -7.57 1 89.75 19 ASN B C 1
ATOM 1459 O O . ASN B 1 19 ? -10.656 12.312 -6.906 1 89.75 19 ASN B O 1
ATOM 1463 N N . LEU B 1 20 ? -11.195 10.133 -7.258 1 92.94 20 LEU B N 1
ATOM 1464 C CA . LEU B 1 20 ? -11.68 9.938 -5.895 1 92.94 20 LEU B CA 1
ATOM 1465 C C . LEU B 1 20 ? -10.773 8.977 -5.129 1 92.94 20 LEU B C 1
ATOM 1467 O O . LEU B 1 20 ? -10.25 8.016 -5.699 1 92.94 20 LEU B O 1
ATOM 1471 N N . LEU B 1 21 ? -10.625 9.281 -3.857 1 94 21 LEU B N 1
ATOM 1472 C CA . LEU B 1 21 ? -9.766 8.469 -3.004 1 94 21 LEU B CA 1
ATOM 1473 C C . LEU B 1 21 ? -10.594 7.52 -2.146 1 94 21 LEU B C 1
ATOM 1475 O O . LEU B 1 21 ? -11.539 7.941 -1.477 1 94 21 LEU B O 1
ATOM 1479 N N . TYR B 1 22 ? -10.25 6.246 -2.17 1 95.56 22 TYR B N 1
ATOM 1480 C CA . TYR B 1 22 ? -10.953 5.23 -1.397 1 95.56 22 TYR B CA 1
ATOM 1481 C C . TYR B 1 22 ? -10.062 4.664 -0.299 1 95.56 22 TYR B C 1
ATOM 1483 O O . TYR B 1 22 ? -8.93 4.254 -0.56 1 95.56 22 TYR B O 1
ATOM 1491 N N . ALA B 1 23 ? -10.508 4.684 0.928 1 96.88 23 ALA B N 1
ATOM 1492 C CA . ALA B 1 23 ? -9.93 3.936 2.041 1 96.88 23 ALA B CA 1
ATOM 1493 C C . ALA B 1 23 ? -10.703 2.648 2.301 1 96.88 23 ALA B C 1
ATOM 1495 O O . ALA B 1 23 ? -11.914 2.686 2.533 1 96.88 23 ALA B O 1
ATOM 1496 N N . VAL B 1 24 ? -10.008 1.538 2.281 1 98.19 24 VAL B N 1
ATOM 1497 C CA . VAL B 1 24 ? -10.688 0.251 2.178 1 98.19 24 VAL B CA 1
ATOM 1498 C C . VAL B 1 24 ? -10.25 -0.661 3.32 1 98.19 24 VAL B C 1
AT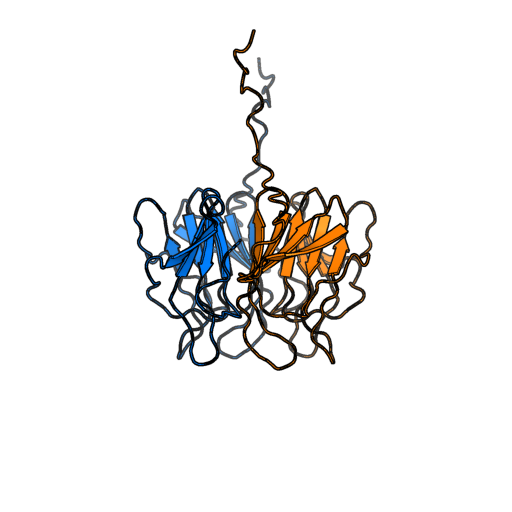OM 1500 O O . VAL B 1 24 ? -9.07 -1.033 3.404 1 98.19 24 VAL B O 1
ATOM 1503 N N . GLY B 1 25 ? -11.188 -1.051 4.184 1 98.56 25 GLY B N 1
ATOM 1504 C CA . GLY B 1 25 ? -10.945 -2.035 5.227 1 98.56 25 GLY B CA 1
ATOM 1505 C C . GLY B 1 25 ? -10 -1.543 6.305 1 98.56 25 GLY B C 1
ATOM 1506 O O . GLY B 1 25 ? -10.125 -0.412 6.781 1 98.56 25 GLY B O 1
ATOM 1507 N N . GLY B 1 26 ? -9.172 -2.457 6.758 1 98.25 26 GLY B N 1
ATOM 1508 C CA . GLY B 1 26 ? -8.289 -2.166 7.875 1 98.25 26 GLY B CA 1
ATOM 1509 C C . GLY B 1 26 ? -8.914 -2.473 9.227 1 98.25 26 GLY B C 1
ATOM 1510 O O . GLY B 1 26 ? -9.664 -3.438 9.359 1 98.25 26 GLY B O 1
ATOM 1511 N N . SER B 1 27 ? -8.359 -1.771 10.133 1 97.62 27 SER B N 1
ATOM 1512 C CA . SER B 1 27 ? -8.859 -1.917 11.5 1 97.62 27 SER B CA 1
ATOM 1513 C C . SER B 1 27 ? -8.914 -0.57 12.211 1 97.62 27 SER B C 1
ATOM 1515 O O . SER B 1 27 ? -8.195 0.361 11.852 1 97.62 27 SER B O 1
ATOM 1517 N N . ASP B 1 28 ? -9.836 -0.517 13.102 1 93.81 28 ASP B N 1
ATOM 1518 C CA . ASP B 1 28 ? -9.82 0.61 14.031 1 93.81 28 ASP B CA 1
ATOM 1519 C C . ASP B 1 28 ? -9.406 0.164 15.43 1 93.81 28 ASP B C 1
ATOM 1521 O O . ASP B 1 28 ? -8.734 -0.855 15.594 1 93.81 28 ASP B O 1
ATOM 1525 N N . ASP B 1 29 ? -9.609 0.875 16.438 1 87.38 29 ASP B N 1
ATOM 1526 C CA . ASP B 1 29 ? -9.133 0.571 17.781 1 87.38 29 ASP B CA 1
ATOM 1527 C C . ASP B 1 29 ? -9.867 -0.64 18.359 1 87.38 29 ASP B C 1
ATOM 1529 O O . ASP B 1 29 ? -9.383 -1.267 19.312 1 87.38 29 ASP B O 1
ATOM 1533 N N . HIS B 1 30 ? -10.891 -1.13 17.641 1 90.75 30 HIS B N 1
ATOM 1534 C CA . HIS B 1 30 ? -11.734 -2.119 18.297 1 90.75 30 HIS B CA 1
ATOM 1535 C C . HIS B 1 30 ? -11.906 -3.363 17.438 1 90.75 30 HIS B C 1
ATOM 1537 O O . HIS B 1 30 ? -12.094 -4.465 17.953 1 90.75 30 HIS B O 1
ATOM 1543 N N . LYS B 1 31 ? -11.93 -3.168 16.125 1 95.12 31 LYS B N 1
ATOM 1544 C CA . LYS B 1 31 ? -12.305 -4.305 15.289 1 95.12 31 LYS B CA 1
ATOM 1545 C C . LYS B 1 31 ? -11.734 -4.164 13.883 1 95.12 31 LYS B C 1
ATOM 1547 O O . LYS B 1 31 ? -11.336 -3.074 13.477 1 95.12 31 LYS B O 1
ATOM 1552 N N . ASN B 1 32 ? -11.734 -5.301 13.172 1 97.69 32 ASN B N 1
ATOM 1553 C CA . ASN B 1 32 ? -11.492 -5.266 11.734 1 97.69 32 ASN B CA 1
ATOM 1554 C C . ASN B 1 32 ? -12.656 -4.633 10.984 1 97.69 32 ASN B C 1
ATOM 1556 O O . ASN B 1 32 ? -13.805 -4.707 11.43 1 97.69 32 ASN B O 1
ATOM 1560 N N . LEU B 1 33 ? -12.32 -4.074 9.859 1 98 33 LEU B N 1
ATOM 1561 C CA . LEU B 1 33 ? -13.344 -3.324 9.133 1 98 33 LEU B CA 1
ATOM 1562 C C . LEU B 1 33 ? -13.609 -3.953 7.766 1 98 33 LEU B C 1
ATOM 1564 O O . LEU B 1 33 ? -12.688 -4.469 7.129 1 98 33 LEU B O 1
ATOM 1568 N N . LYS B 1 34 ? -14.859 -3.914 7.332 1 98.5 34 LYS B N 1
ATOM 1569 C CA . LYS B 1 34 ? -15.227 -4.184 5.945 1 98.5 34 LYS B CA 1
ATOM 1570 C C . LYS B 1 34 ? -15.773 -2.93 5.266 1 98.5 34 LYS B C 1
ATOM 1572 O O . LYS B 1 34 ? -16.172 -2.973 4.102 1 98.5 34 LYS B O 1
ATOM 1577 N N . SER B 1 35 ? -15.758 -1.829 6.059 1 98.06 35 SER B N 1
ATOM 1578 C CA . SER B 1 35 ? -16.266 -0.563 5.539 1 98.06 35 SER B CA 1
ATOM 1579 C C . SER B 1 35 ? -15.273 0.074 4.574 1 98.06 35 SER B C 1
ATOM 1581 O O . SER B 1 35 ? -14.078 -0.245 4.602 1 98.06 35 SER B O 1
ATOM 1583 N N . VAL B 1 36 ? -15.812 0.896 3.713 1 98.12 36 VAL B N 1
ATOM 1584 C CA . VAL B 1 36 ? -15.062 1.698 2.75 1 98.12 36 VAL B CA 1
ATOM 1585 C C . VAL B 1 36 ? -15.586 3.135 2.76 1 98.12 36 VAL B C 1
ATOM 1587 O O . VAL B 1 36 ? -16.797 3.363 2.83 1 98.12 36 VAL B O 1
ATOM 1590 N N . GLU B 1 37 ? -14.727 4.082 2.736 1 97.12 37 GLU B N 1
ATOM 1591 C CA . GLU B 1 37 ? -15.133 5.473 2.562 1 97.12 37 GLU B CA 1
ATOM 1592 C C . GLU B 1 37 ? -14.359 6.137 1.428 1 97.12 37 GLU B C 1
ATOM 1594 O O . GLU B 1 37 ? -13.25 5.707 1.089 1 97.12 37 GLU B O 1
ATOM 1599 N N . CYS B 1 38 ? -15.008 7.074 0.856 1 95.88 38 CYS B N 1
ATOM 1600 C CA . CYS B 1 38 ? -14.508 7.758 -0.331 1 95.88 38 CYS B CA 1
ATOM 1601 C C . CYS B 1 38 ? -14.359 9.258 -0.077 1 95.88 38 CYS B C 1
ATOM 1603 O O . CYS B 1 38 ? -15.266 9.891 0.461 1 95.88 38 CYS B O 1
ATOM 1605 N N . TYR B 1 39 ? -13.227 9.742 -0.43 1 94 39 TYR B N 1
ATOM 1606 C CA . TYR B 1 39 ? -12.938 11.164 -0.324 1 94 39 TYR B CA 1
ATOM 1607 C C . TYR B 1 39 ? -13.062 11.852 -1.682 1 94 39 TYR B C 1
ATOM 1609 O O . TYR B 1 39 ? -12.43 11.43 -2.652 1 94 39 TYR B O 1
ATOM 1617 N N . ASN B 1 40 ? -13.883 12.891 -1.691 1 90.69 40 ASN B N 1
ATOM 1618 C CA . ASN B 1 40 ? -14 13.773 -2.848 1 90.69 40 ASN B CA 1
ATOM 1619 C C . ASN B 1 40 ? -13.219 15.062 -2.648 1 90.69 40 ASN B C 1
ATOM 1621 O O . ASN B 1 40 ? -13.609 15.914 -1.852 1 90.69 40 ASN B O 1
ATOM 1625 N N . PRO B 1 41 ? -12.172 15.195 -3.406 1 86.31 41 PRO B N 1
ATOM 1626 C CA . PRO B 1 41 ? -11.336 16.375 -3.182 1 86.31 41 PRO B CA 1
ATOM 1627 C C . PRO B 1 41 ? -12.047 17.672 -3.553 1 86.31 41 PRO B C 1
ATOM 1629 O O . PRO B 1 41 ? -11.742 18.734 -2.992 1 86.31 41 PRO B O 1
ATOM 1632 N N . CYS B 1 42 ? -12.961 17.625 -4.449 1 87.44 42 CYS B N 1
ATOM 1633 C CA . CYS B 1 42 ? -13.703 18.828 -4.832 1 87.44 42 CYS B CA 1
ATOM 1634 C C . CYS B 1 42 ? -14.641 19.266 -3.715 1 87.44 42 CYS B C 1
ATOM 1636 O O . CYS B 1 42 ? -14.82 20.469 -3.49 1 87.44 42 CYS B O 1
ATOM 1638 N N . LEU B 1 43 ? -15.18 18.344 -3.02 1 87.5 43 LEU B N 1
ATOM 1639 C CA . LEU B 1 43 ? -16.125 18.641 -1.942 1 87.5 43 LEU B CA 1
ATOM 1640 C C . LEU B 1 43 ? -15.422 18.609 -0.587 1 87.5 43 LEU B C 1
ATOM 1642 O O . LEU B 1 43 ? -15.984 19.047 0.419 1 87.5 43 LEU B O 1
ATOM 1646 N N . ASP B 1 44 ? -14.266 18.094 -0.597 1 87.12 44 ASP B N 1
ATOM 1647 C CA . ASP B 1 44 ? -13.484 17.922 0.621 1 87.12 44 ASP B CA 1
ATOM 1648 C C . ASP B 1 44 ? -14.281 17.172 1.686 1 87.12 44 ASP B C 1
ATOM 1650 O O . ASP B 1 44 ? -14.422 17.641 2.812 1 87.12 44 ASP B O 1
ATOM 1654 N N . THR B 1 45 ? -14.812 16.031 1.27 1 89.06 45 THR B N 1
ATOM 1655 C CA . THR B 1 45 ? -15.641 15.25 2.186 1 89.06 45 THR B CA 1
ATOM 1656 C C . THR B 1 45 ? -15.383 13.758 2.014 1 89.06 45 THR B C 1
ATOM 1658 O O . THR B 1 45 ? -15.133 13.289 0.902 1 89.06 45 THR B O 1
ATOM 1661 N N . TRP B 1 46 ? -15.461 13.055 3.184 1 92.88 46 TRP B N 1
ATOM 1662 C CA . TRP B 1 46 ? -15.477 11.594 3.203 1 92.88 46 TRP B CA 1
ATOM 1663 C C . TRP B 1 46 ? -16.906 11.07 3.305 1 92.88 46 TRP B C 1
ATOM 1665 O O . TRP B 1 46 ? -17.703 11.555 4.117 1 92.88 46 TRP B O 1
ATOM 1675 N N . THR B 1 47 ? -17.172 10.148 2.438 1 94.94 47 THR B N 1
ATOM 1676 C CA . THR B 1 47 ? -18.5 9.539 2.467 1 94.94 47 THR B CA 1
ATOM 1677 C C . THR B 1 47 ? -18.391 8.023 2.461 1 94.94 47 THR B C 1
ATOM 1679 O O . THR B 1 47 ? -17.547 7.453 1.765 1 94.94 47 THR B O 1
ATOM 1682 N N . PRO B 1 48 ? -19.344 7.363 3.266 1 96.12 48 PRO B N 1
ATOM 1683 C CA . PRO B 1 48 ? -19.359 5.902 3.193 1 96.12 48 PRO B CA 1
ATOM 1684 C C . PRO B 1 48 ? -19.766 5.379 1.816 1 96.12 48 PRO B C 1
ATOM 1686 O O . PRO B 1 48 ? -20.625 5.977 1.155 1 96.12 48 PRO B O 1
ATOM 1689 N N . VAL B 1 49 ? -19.078 4.316 1.422 1 96.44 49 VAL B N 1
ATOM 1690 C CA . VAL B 1 49 ? -19.453 3.553 0.237 1 96.44 49 VAL B CA 1
ATOM 1691 C C . VAL B 1 49 ? -19.891 2.146 0.645 1 96.44 49 VAL B C 1
ATOM 1693 O O . VAL B 1 49 ? -19.844 1.794 1.826 1 96.44 49 VAL B O 1
ATOM 1696 N N . ALA B 1 50 ? -20.438 1.424 -0.365 1 97.94 50 ALA B N 1
ATOM 1697 C CA . ALA B 1 50 ? -20.859 0.049 -0.091 1 97.94 50 ALA B CA 1
ATOM 1698 C C . ALA B 1 50 ? -19.766 -0.712 0.658 1 97.94 50 ALA B C 1
ATOM 1700 O O . ALA B 1 50 ? -18.578 -0.584 0.342 1 97.94 50 ALA B O 1
ATOM 1701 N N . LYS B 1 51 ? -20.188 -1.527 1.648 1 98.5 51 LYS B N 1
ATOM 1702 C CA . LYS B 1 51 ? -19.25 -2.348 2.408 1 98.5 51 LYS B CA 1
ATOM 1703 C C . LYS B 1 51 ? -18.844 -3.586 1.617 1 98.5 51 LYS B C 1
ATOM 1705 O O . LYS B 1 51 ? -19.609 -4.09 0.795 1 98.5 51 LYS B O 1
ATOM 1710 N N . MET B 1 52 ? -17.625 -4.016 1.876 1 98.69 52 MET B N 1
ATOM 1711 C CA . MET B 1 52 ? -17.203 -5.301 1.334 1 98.69 52 MET B CA 1
ATOM 1712 C C . MET B 1 52 ? -17.938 -6.449 2.01 1 98.69 52 MET B C 1
ATOM 1714 O O . MET B 1 52 ? -18.594 -6.254 3.035 1 98.69 52 MET B O 1
ATOM 1718 N N . SER B 1 53 ? -17.859 -7.613 1.382 1 98.38 53 SER B N 1
ATOM 1719 C CA . SER B 1 53 ? -18.469 -8.805 1.984 1 98.38 53 SER B CA 1
ATOM 1720 C C . SER B 1 53 ? -17.609 -9.312 3.145 1 98.38 53 SER B C 1
ATOM 1722 O O . SER B 1 53 ? -18.141 -9.906 4.09 1 98.38 53 SER B O 1
ATOM 1724 N N . GLU B 1 54 ? -16.297 -9.133 3.111 1 98.38 54 GLU B N 1
ATOM 1725 C CA . GLU B 1 54 ? -15.375 -9.625 4.125 1 98.38 54 GLU B CA 1
ATOM 1726 C C . GLU B 1 54 ? -14.695 -8.469 4.859 1 98.38 54 GLU B C 1
ATOM 1728 O O . GLU B 1 54 ? -14.406 -7.434 4.262 1 98.38 54 GLU B O 1
ATOM 1733 N N . TYR B 1 55 ? -14.469 -8.711 6.148 1 98.69 55 TYR B N 1
ATOM 1734 C CA . TYR B 1 55 ? -13.477 -7.891 6.832 1 98.69 55 TYR B CA 1
ATOM 1735 C C . TYR B 1 55 ? -12.094 -8.094 6.23 1 98.69 55 TYR B C 1
ATOM 1737 O O . TYR B 1 55 ? -11.711 -9.219 5.902 1 98.69 55 TYR B O 1
ATOM 1745 N N . ARG B 1 56 ? -11.391 -6.984 6.043 1 98.75 56 ARG B N 1
ATOM 1746 C CA . ARG B 1 56 ? -10.062 -7.141 5.453 1 98.75 56 ARG B CA 1
ATOM 1747 C C . ARG B 1 56 ? -9.031 -6.293 6.191 1 98.75 56 ARG B C 1
ATOM 1749 O O . ARG B 1 56 ? -8.844 -5.121 5.871 1 98.75 56 ARG B O 1
ATOM 1756 N N . TYR B 1 57 ? -8.375 -6.926 7.059 1 98.5 57 TYR B N 1
ATOM 1757 C CA . TYR B 1 57 ? -7.219 -6.391 7.762 1 98.5 57 TYR B CA 1
ATOM 1758 C C . TYR B 1 57 ? -5.926 -6.766 7.043 1 98.5 57 TYR B C 1
ATOM 1760 O O . TYR B 1 57 ? -5.648 -7.945 6.828 1 98.5 57 TYR B O 1
ATOM 1768 N N . GLY B 1 58 ? -5.105 -5.762 6.656 1 98.38 58 GLY B N 1
ATOM 1769 C CA . GLY B 1 58 ? -3.863 -6.07 5.969 1 98.38 58 GLY B CA 1
ATOM 1770 C C . GLY B 1 58 ? -4.066 -6.473 4.52 1 98.38 58 GLY B C 1
ATOM 1771 O O . GLY B 1 58 ? -3.332 -7.312 3.994 1 98.38 58 GLY B O 1
ATOM 1772 N N . CYS B 1 59 ? -5.098 -5.891 3.842 1 98.56 59 CYS B N 1
ATOM 1773 C CA . CYS B 1 59 ? -5.371 -6.184 2.439 1 98.56 59 CYS B CA 1
ATOM 1774 C C . CYS B 1 59 ? -4.578 -5.258 1.524 1 98.56 59 CYS B C 1
ATOM 1776 O O . CYS B 1 59 ? -3.941 -4.312 1.992 1 98.56 59 CYS B O 1
ATOM 1778 N N . GLY B 1 60 ? -4.527 -5.57 0.271 1 98.31 60 GLY B N 1
ATOM 1779 C CA . GLY B 1 60 ? -3.994 -4.707 -0.768 1 98.31 60 GLY B CA 1
ATOM 1780 C C . GLY B 1 60 ? -5.062 -4.152 -1.691 1 98.31 60 GLY B C 1
ATOM 1781 O O . GLY B 1 60 ? -6.129 -4.75 -1.842 1 98.31 60 GLY B O 1
ATOM 1782 N N . ILE B 1 61 ? -4.711 -2.979 -2.283 1 98.31 61 ILE B N 1
ATOM 1783 C CA . ILE B 1 61 ? -5.629 -2.348 -3.225 1 98.31 61 ILE B CA 1
ATOM 1784 C C . ILE B 1 61 ? -4.941 -2.166 -4.574 1 98.31 61 ILE B C 1
ATOM 1786 O O . ILE B 1 61 ? -3.797 -1.71 -4.641 1 98.31 61 ILE B O 1
ATOM 1790 N N . GLY B 1 62 ? -5.59 -2.641 -5.59 1 97 62 GLY B N 1
ATOM 1791 C CA . GLY B 1 62 ? -5.215 -2.334 -6.965 1 97 62 GLY B CA 1
ATOM 1792 C C . GLY B 1 62 ? -6.281 -1.551 -7.711 1 97 62 GLY B C 1
ATOM 1793 O O . GLY B 1 62 ? -7.477 -1.753 -7.488 1 97 62 GLY B O 1
ATOM 1794 N N . VAL B 1 63 ? -5.809 -0.636 -8.492 1 95.38 63 VAL B N 1
ATOM 1795 C CA . VAL B 1 63 ? -6.715 0.096 -9.375 1 95.38 63 VAL B CA 1
ATOM 1796 C C . VAL B 1 63 ? -6.281 -0.08 -10.828 1 95.38 63 VAL B C 1
ATOM 1798 O O . VAL B 1 63 ? -5.148 0.257 -11.188 1 95.38 63 VAL B O 1
ATOM 1801 N N . MET B 1 64 ? -7.156 -0.63 -11.531 1 93.38 64 MET B N 1
ATOM 1802 C CA . MET B 1 64 ? -6.855 -0.875 -12.945 1 93.38 64 MET B CA 1
ATOM 1803 C C . MET B 1 64 ? -8.125 -0.824 -13.789 1 93.38 64 MET B C 1
ATOM 1805 O O . MET B 1 64 ? -9.141 -1.417 -13.422 1 93.38 64 MET B O 1
ATOM 1809 N N . GLU B 1 65 ? -8.094 -0.082 -14.922 1 92.31 65 GLU B N 1
ATOM 1810 C CA . GLU B 1 65 ? -9.164 -0.035 -15.914 1 92.31 65 GLU B CA 1
ATOM 1811 C C . GLU B 1 65 ? -10.5 0.281 -15.258 1 92.31 65 GLU B C 1
ATOM 1813 O O . GLU B 1 65 ? -11.492 -0.426 -15.477 1 92.31 65 GLU B O 1
ATOM 1818 N N . GLY B 1 66 ? -10.508 1.205 -14.383 1 95 66 GLY B N 1
ATOM 1819 C CA . GLY B 1 66 ? -11.742 1.721 -13.805 1 95 66 GLY B CA 1
ATOM 1820 C C . GLY B 1 66 ? -12.297 0.834 -12.703 1 95 66 GLY B C 1
ATOM 1821 O O . GLY B 1 66 ? -13.461 0.979 -12.312 1 95 66 GLY B O 1
ATOM 1822 N N . VAL B 1 67 ? -11.461 -0.121 -12.273 1 97.31 67 VAL B N 1
ATOM 1823 C CA . VAL B 1 67 ? -11.906 -1.058 -11.25 1 97.31 67 VAL B CA 1
ATOM 1824 C C . VAL B 1 67 ? -11 -0.956 -10.023 1 97.31 67 VAL B C 1
ATOM 1826 O O . VAL B 1 67 ? -9.773 -0.845 -10.164 1 97.31 67 VAL B O 1
ATOM 1829 N N . LEU B 1 68 ? -11.594 -0.928 -8.828 1 97.81 68 LEU B N 1
ATOM 1830 C CA . LEU B 1 68 ? -10.883 -1.038 -7.559 1 97.81 68 LEU B CA 1
ATOM 1831 C C . LEU B 1 68 ? -10.93 -2.471 -7.035 1 97.81 68 LEU B C 1
ATOM 1833 O O . LEU B 1 68 ? -12.008 -3.037 -6.855 1 97.81 68 LEU B O 1
ATOM 1837 N N . TYR B 1 69 ? -9.719 -3.082 -6.836 1 98.56 69 TYR B N 1
ATOM 1838 C CA . TYR B 1 69 ? -9.609 -4.449 -6.34 1 98.56 69 TYR B CA 1
ATOM 1839 C C . TYR B 1 69 ? -9.156 -4.473 -4.887 1 98.56 69 TYR B C 1
ATOM 1841 O O . TYR B 1 69 ? -8.102 -3.924 -4.555 1 98.56 69 TYR B O 1
ATOM 1849 N N . ALA B 1 70 ? -9.977 -5.035 -3.988 1 98.75 70 ALA B N 1
ATOM 1850 C CA . ALA B 1 70 ? -9.555 -5.348 -2.625 1 98.75 70 ALA B CA 1
ATOM 1851 C C . ALA B 1 70 ? -9.078 -6.793 -2.514 1 98.75 70 ALA B C 1
ATOM 1853 O O . ALA B 1 70 ? -9.852 -7.727 -2.738 1 98.75 70 ALA B O 1
ATOM 1854 N N . ILE B 1 71 ? -7.809 -6.91 -2.129 1 98.81 71 ILE B N 1
ATOM 1855 C CA . ILE B 1 71 ? -7.137 -8.195 -2.307 1 98.81 71 ILE B CA 1
ATOM 1856 C C . ILE B 1 71 ? -6.699 -8.742 -0.95 1 98.81 71 ILE B C 1
ATOM 1858 O O . ILE B 1 71 ? -6.008 -8.062 -0.193 1 98.81 71 ILE B O 1
ATOM 1862 N N . GLY B 1 72 ? -7.109 -9.953 -0.659 1 98.81 72 GLY B N 1
ATOM 1863 C CA . GLY B 1 72 ? -6.578 -10.688 0.479 1 98.81 72 GLY B CA 1
ATOM 1864 C C . GLY B 1 72 ? -6.863 -10.016 1.809 1 98.81 72 GLY B C 1
ATOM 1865 O O . GLY B 1 72 ? -7.969 -9.523 2.037 1 98.81 72 GLY B O 1
ATOM 1866 N N . GLY B 1 73 ? -5.906 -10.062 2.686 1 98.62 73 GLY B N 1
ATOM 1867 C CA . GLY B 1 73 ? -6.062 -9.625 4.062 1 98.62 73 GLY B CA 1
ATOM 1868 C C . GLY B 1 73 ? -6.535 -10.727 4.988 1 98.62 73 GLY B C 1
ATOM 1869 O O . GLY B 1 73 ? -6.328 -11.906 4.715 1 98.62 73 GLY B O 1
ATOM 1870 N N . LYS B 1 74 ? -6.91 -10.234 6.086 1 98.25 74 LYS B N 1
ATOM 1871 C CA . LYS B 1 74 ? -7.391 -11.156 7.113 1 98.25 74 LYS B CA 1
ATOM 1872 C C . LYS B 1 74 ? -8.75 -10.719 7.652 1 98.25 74 LYS B C 1
ATOM 1874 O O . LYS B 1 74 ? -8.961 -9.531 7.934 1 98.25 74 LYS B O 1
ATOM 1879 N N . ASN B 1 75 ? -9.68 -11.703 7.77 1 97.94 75 ASN B N 1
ATOM 1880 C CA . ASN B 1 75 ? -10.922 -11.383 8.469 1 97.94 75 ASN B CA 1
ATOM 1881 C C . ASN B 1 75 ? -10.836 -11.75 9.953 1 97.94 75 ASN B C 1
ATOM 1883 O O . ASN B 1 75 ? -9.742 -11.781 10.523 1 97.94 75 ASN B O 1
ATOM 1887 N N . ASN B 1 76 ? -11.922 -11.898 10.625 1 96.25 76 ASN B N 1
ATOM 1888 C CA . ASN B 1 76 ? -11.898 -12.102 12.07 1 96.25 76 ASN B CA 1
ATOM 1889 C C . ASN B 1 76 ? -11.344 -13.477 12.438 1 96.25 76 ASN B C 1
ATOM 1891 O O . ASN B 1 76 ? -10.984 -13.727 13.586 1 96.25 76 ASN B O 1
ATOM 1895 N N . SER B 1 77 ? -11.18 -14.305 11.445 1 93.75 77 SER B N 1
ATOM 1896 C CA . SER B 1 77 ? -10.797 -15.672 11.766 1 93.75 77 SER B CA 1
ATOM 1897 C C . SER B 1 77 ? -9.633 -16.141 10.898 1 93.75 77 SER B C 1
ATOM 1899 O O . SER B 1 77 ? -8.766 -16.891 11.359 1 93.75 77 SER B O 1
ATOM 1901 N N . ASN B 1 78 ? -9.648 -15.695 9.617 1 95.44 78 ASN B N 1
ATOM 1902 C CA . ASN B 1 78 ? -8.773 -16.375 8.672 1 95.44 78 ASN B CA 1
ATOM 1903 C C . ASN B 1 78 ? -8.094 -15.383 7.73 1 95.44 78 ASN B C 1
ATOM 1905 O O . ASN B 1 78 ? -8.664 -14.344 7.395 1 95.44 78 ASN B O 1
ATOM 1909 N N . CYS B 1 79 ? -6.848 -15.773 7.277 1 98.06 79 CYS B N 1
ATOM 1910 C CA . CYS B 1 79 ? -6.227 -15.156 6.113 1 98.06 79 CYS B CA 1
ATOM 1911 C C . CYS B 1 79 ? -7.031 -15.445 4.852 1 98.06 79 CYS B C 1
ATOM 1913 O O . CYS B 1 79 ? -7.508 -16.562 4.652 1 98.06 79 CYS B O 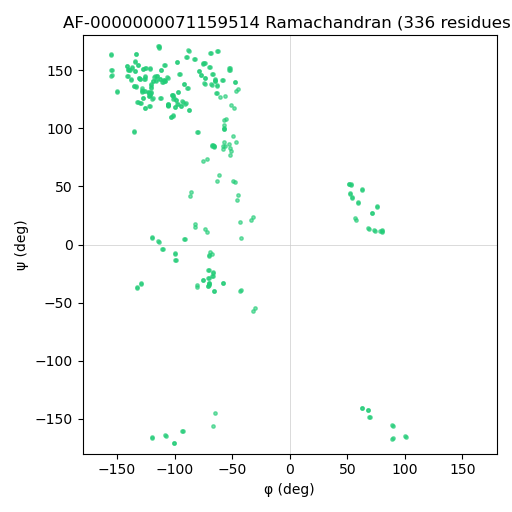1
ATOM 1915 N N . LEU B 1 80 ? -7.117 -14.453 3.959 1 98.75 80 LEU B N 1
ATOM 1916 C CA . LEU B 1 80 ? -8.039 -14.57 2.832 1 98.75 80 LEU B CA 1
ATOM 1917 C C . LEU B 1 80 ? -7.273 -14.734 1.521 1 98.75 80 LEU B C 1
ATOM 1919 O O . LEU B 1 80 ? -6.254 -14.078 1.307 1 98.75 80 LEU B O 1
ATOM 1923 N N . LYS B 1 81 ? -7.758 -15.57 0.669 1 98.44 81 LYS B N 1
ATOM 1924 C CA . LYS B 1 81 ? -7.328 -15.617 -0.727 1 98.44 81 LYS B CA 1
ATOM 1925 C C . LYS B 1 81 ? -8.32 -14.883 -1.628 1 98.44 81 LYS B C 1
ATOM 1927 O O . LYS B 1 81 ? -8.047 -14.664 -2.812 1 98.44 81 LYS B O 1
ATOM 1932 N N . SER B 1 82 ? -9.469 -14.469 -1.053 1 98.81 82 SER B N 1
ATOM 1933 C CA . SER B 1 82 ? -10.539 -13.883 -1.848 1 98.81 82 SER B CA 1
ATOM 1934 C C . SER B 1 82 ? -10.188 -12.461 -2.281 1 98.81 82 SER B C 1
ATOM 1936 O O . SER B 1 82 ? -9.359 -11.805 -1.649 1 98.81 82 SER B O 1
ATOM 1938 N N . VAL B 1 83 ? -10.82 -12.055 -3.355 1 98.81 83 VAL B N 1
ATOM 1939 C CA . VAL B 1 83 ? -10.68 -10.719 -3.93 1 98.81 83 VAL B CA 1
ATOM 1940 C C . VAL B 1 83 ? -12.055 -10.172 -4.305 1 98.81 83 VAL B C 1
ATOM 1942 O O . VAL B 1 83 ? -12.898 -10.906 -4.828 1 98.81 83 VAL B O 1
ATOM 1945 N N . GLU B 1 84 ? -12.312 -8.945 -3.998 1 98.88 84 GLU B N 1
ATOM 1946 C CA . GLU B 1 84 ? -13.539 -8.258 -4.402 1 98.88 84 GLU B CA 1
ATOM 1947 C C . GLU B 1 84 ? -13.227 -7.055 -5.281 1 98.88 84 GLU B C 1
ATOM 1949 O O . GLU B 1 84 ? -12.258 -6.336 -5.047 1 98.88 84 GLU B O 1
ATOM 1954 N N . ALA B 1 85 ? -14.047 -6.887 -6.254 1 98.62 85 ALA B N 1
ATOM 1955 C CA . ALA B 1 85 ? -13.922 -5.785 -7.207 1 98.62 85 ALA B CA 1
ATOM 1956 C C . ALA B 1 85 ? -15.07 -4.797 -7.059 1 98.62 85 ALA B C 1
ATOM 1958 O O . ALA B 1 85 ? -16.219 -5.199 -6.836 1 98.62 85 ALA B O 1
ATOM 1959 N N . PHE B 1 86 ? -14.742 -3.529 -7.207 1 98.44 86 PHE B N 1
ATOM 1960 C CA . PHE B 1 86 ? -15.703 -2.441 -7.125 1 98.44 86 PHE B CA 1
ATOM 1961 C C . PHE B 1 86 ? -15.609 -1.536 -8.344 1 98.44 86 PHE B C 1
ATOM 1963 O O . PHE B 1 86 ? -14.516 -1.132 -8.742 1 98.44 86 PHE B O 1
ATOM 1970 N N . THR B 1 87 ? -16.734 -1.244 -8.93 1 96.5 87 THR B N 1
ATOM 1971 C CA . THR B 1 87 ? -16.844 -0.199 -9.938 1 96.5 87 THR B CA 1
ATOM 1972 C C . THR B 1 87 ? -17.844 0.872 -9.508 1 96.5 87 THR B C 1
ATOM 1974 O O . THR B 1 87 ? -18.906 0.555 -8.969 1 96.5 87 THR B O 1
ATOM 1977 N N . PRO B 1 88 ? -17.453 2.088 -9.75 1 94.06 88 PRO B N 1
ATOM 1978 C CA . PRO B 1 88 ? -18.391 3.148 -9.359 1 94.06 88 PRO B CA 1
ATOM 1979 C C . PRO B 1 88 ? -19.75 3.016 -10.031 1 94.06 88 PRO B C 1
ATOM 1981 O O . PRO B 1 88 ? -20.781 3.361 -9.43 1 94.06 88 PRO B O 1
ATOM 1984 N N . SER B 1 89 ? -19.766 2.537 -11.195 1 94.81 89 SER B N 1
ATOM 1985 C CA . SER B 1 89 ? -21.031 2.408 -11.922 1 94.81 89 SER B CA 1
ATOM 1986 C C . SER B 1 89 ? -21.953 1.396 -11.25 1 94.81 89 SER B C 1
ATOM 1988 O O . SER B 1 89 ? -23.172 1.609 -11.172 1 94.81 89 SER B O 1
ATOM 1990 N N . SER B 1 90 ? -21.438 0.27 -10.758 1 94.94 90 SER B N 1
ATOM 1991 C CA . SER B 1 90 ? -22.266 -0.735 -10.086 1 94.94 90 SER B CA 1
ATOM 1992 C C . SER B 1 90 ? -22.547 -0.335 -8.641 1 94.94 90 SER B C 1
ATOM 1994 O O . SER B 1 90 ? -23.609 -0.675 -8.102 1 94.94 90 SER B O 1
ATOM 1996 N N . GLY B 1 91 ? -21.641 0.282 -7.988 1 96.06 91 GLY B N 1
ATOM 1997 C CA . GLY B 1 91 ? -21.781 0.736 -6.613 1 96.06 91 GLY B CA 1
ATOM 1998 C C . GLY B 1 91 ? -21.719 -0.394 -5.602 1 96.06 91 GLY B C 1
ATOM 1999 O O . GLY B 1 91 ? -22.125 -0.227 -4.453 1 96.06 91 GLY B O 1
ATOM 2000 N N . VAL B 1 92 ? -21.312 -1.594 -6.078 1 97.06 92 VAL B N 1
ATOM 2001 C CA . VAL B 1 92 ? -21.25 -2.73 -5.164 1 97.06 92 VAL B CA 1
ATOM 2002 C C . VAL B 1 92 ? -19.938 -3.484 -5.344 1 97.06 92 VAL B C 1
ATOM 2004 O O . VAL B 1 92 ? -19.281 -3.354 -6.379 1 97.06 92 VAL B O 1
ATOM 2007 N N . TRP B 1 93 ? -19.594 -4.184 -4.34 1 98.44 93 TRP B N 1
ATOM 2008 C CA . TRP B 1 93 ? -18.453 -5.094 -4.395 1 98.44 93 TRP B CA 1
ATOM 2009 C C . TRP B 1 93 ? -18.891 -6.473 -4.879 1 98.44 93 TRP B C 1
ATOM 2011 O O . TRP B 1 93 ? -19.906 -7.004 -4.441 1 98.44 93 TRP B O 1
ATOM 2021 N N . THR B 1 94 ? -18.062 -6.961 -5.801 1 98.31 94 THR B N 1
ATOM 2022 C CA . THR B 1 94 ? -18.344 -8.305 -6.297 1 98.31 94 THR B CA 1
ATOM 2023 C C . THR B 1 94 ? -17.109 -9.188 -6.156 1 98.31 94 THR B C 1
ATOM 2025 O O . THR B 1 94 ? -15.984 -8.75 -6.426 1 98.31 94 THR B O 1
ATOM 2028 N N . LYS B 1 95 ? -17.422 -10.453 -5.809 1 98.38 95 LYS B N 1
ATOM 2029 C CA . LYS B 1 95 ? -16.297 -11.398 -5.715 1 98.38 95 LYS B CA 1
ATOM 2030 C C . LYS B 1 95 ? -15.797 -11.789 -7.098 1 98.38 95 LYS B C 1
ATOM 2032 O O . LYS B 1 95 ? -16.594 -12.016 -8.016 1 98.38 95 LYS B O 1
ATOM 2037 N N . ILE B 1 96 ? -14.477 -11.852 -7.188 1 98.38 96 ILE B N 1
ATOM 2038 C CA . ILE B 1 96 ? -13.859 -12.391 -8.398 1 98.38 96 ILE B CA 1
ATOM 2039 C C . ILE B 1 96 ? -13.016 -13.609 -8.047 1 98.38 96 ILE B C 1
ATOM 2041 O O . ILE B 1 96 ? -13.172 -14.195 -6.973 1 98.38 96 ILE B O 1
ATOM 2045 N N . ALA B 1 97 ? -12.117 -14.062 -9.031 1 98.62 97 ALA B N 1
ATOM 2046 C CA . ALA B 1 97 ? -11.32 -15.273 -8.828 1 98.62 97 ALA B CA 1
ATOM 2047 C C . ALA B 1 97 ? -10.453 -15.148 -7.582 1 98.62 97 ALA B C 1
ATOM 2049 O O . ALA B 1 97 ? -9.859 -14.094 -7.328 1 98.62 97 ALA B O 1
ATOM 2050 N N . ASP B 1 98 ? -10.328 -16.281 -6.852 1 98.69 98 ASP B N 1
ATOM 2051 C CA . ASP B 1 98 ? -9.453 -16.328 -5.68 1 98.69 98 ASP B CA 1
ATOM 2052 C C . ASP B 1 98 ? -7.988 -16.453 -6.094 1 98.69 98 ASP B C 1
ATOM 2054 O O . ASP B 1 98 ? -7.672 -17.078 -7.105 1 98.69 98 ASP B O 1
ATOM 2058 N N . MET B 1 99 ? -7.172 -15.82 -5.27 1 97.69 99 MET B N 1
ATOM 2059 C CA . MET B 1 99 ? -5.754 -16.156 -5.398 1 97.69 99 MET B CA 1
ATOM 2060 C C . MET B 1 99 ? -5.508 -17.625 -5.086 1 97.69 99 MET B C 1
ATOM 2062 O O . MET B 1 99 ? -6.387 -18.312 -4.562 1 97.69 99 MET B O 1
ATOM 2066 N N . HIS B 1 100 ? -4.289 -18.109 -5.445 1 94.94 100 HIS B N 1
ATOM 2067 C CA . HIS B 1 100 ? -3.922 -19.469 -5.125 1 94.94 100 HIS B CA 1
ATOM 2068 C C . HIS B 1 100 ? -3.682 -19.656 -3.631 1 94.94 100 HIS B C 1
ATOM 2070 O O . HIS B 1 100 ? -4.004 -20.688 -3.062 1 94.94 100 HIS B O 1
ATOM 2076 N N . PHE B 1 101 ? -3.111 -18.625 -2.998 1 95.44 101 PHE B N 1
ATOM 2077 C CA . PHE B 1 101 ? -2.789 -18.688 -1.577 1 95.44 101 PHE B CA 1
ATOM 2078 C C . PHE B 1 101 ? -3.309 -17.453 -0.854 1 95.44 101 PHE B C 1
ATOM 2080 O O . PHE B 1 101 ? -3.297 -16.344 -1.408 1 95.44 101 PHE B O 1
ATOM 2087 N N . CYS B 1 102 ? -3.766 -17.688 0.372 1 98 102 CYS B N 1
ATOM 2088 C CA . CYS B 1 102 ? -4.113 -16.531 1.186 1 98 102 CYS B CA 1
ATOM 2089 C C . CYS B 1 102 ? -2.875 -15.719 1.531 1 98 102 CYS B C 1
ATOM 2091 O O . CYS B 1 102 ? -1.772 -16.266 1.624 1 98 102 CYS B O 1
ATOM 2093 N N . ARG B 1 103 ? -3.008 -14.414 1.64 1 97.38 103 ARG B N 1
ATOM 2094 C CA . ARG B 1 103 ? -1.897 -13.547 2.021 1 97.38 103 ARG B CA 1
ATOM 2095 C C . ARG B 1 103 ? -2.404 -12.258 2.658 1 97.38 103 ARG B C 1
ATOM 2097 O O . ARG B 1 103 ? -3.471 -11.758 2.295 1 97.38 103 ARG B O 1
ATOM 2104 N N . MET B 1 104 ? -1.68 -11.773 3.6 1 98.5 104 MET B N 1
ATOM 2105 C CA . MET B 1 104 ? -1.87 -10.469 4.219 1 98.5 104 MET B CA 1
ATOM 2106 C C . MET B 1 104 ? -0.551 -9.703 4.297 1 98.5 104 MET B C 1
ATOM 2108 O O . MET B 1 104 ? 0.522 -10.305 4.219 1 98.5 104 MET B O 1
ATOM 2112 N N . PHE B 1 105 ? -0.62 -8.344 4.332 1 97.81 105 PHE B N 1
ATOM 2113 C CA . PHE B 1 105 ? 0.545 -7.484 4.52 1 97.81 105 PHE B CA 1
ATOM 2114 C C . PHE B 1 105 ? 1.531 -7.652 3.369 1 97.81 105 PHE B C 1
ATOM 2116 O O . PHE B 1 105 ? 2.729 -7.84 3.594 1 97.81 105 PHE B O 1
ATOM 2123 N N . PHE B 1 106 ? 1.039 -7.629 2.148 1 96.75 106 PHE B N 1
ATOM 2124 C CA . PHE B 1 106 ? 1.787 -7.777 0.905 1 96.75 106 PHE B CA 1
ATOM 2125 C C . PHE B 1 106 ? 1.763 -6.484 0.1 1 96.75 106 PHE B C 1
ATOM 2127 O O . PHE B 1 106 ? 1.113 -5.512 0.495 1 96.75 106 PHE B O 1
ATOM 2134 N N . GLY B 1 107 ? 2.604 -6.434 -0.954 1 95.88 107 GLY B N 1
ATOM 2135 C CA . GLY B 1 107 ? 2.584 -5.309 -1.878 1 95.88 107 GLY B CA 1
ATOM 2136 C C . GLY B 1 107 ? 1.736 -5.562 -3.109 1 95.88 107 GLY B C 1
ATOM 2137 O O . GLY B 1 107 ? 1.651 -6.699 -3.588 1 95.88 107 GLY B O 1
ATOM 2138 N N . VAL B 1 108 ? 1.112 -4.492 -3.623 1 95.88 108 VAL B N 1
ATOM 2139 C CA . VAL B 1 108 ? 0.346 -4.566 -4.863 1 95.88 108 VAL B CA 1
ATOM 2140 C C . VAL B 1 108 ? 0.842 -3.5 -5.84 1 95.88 108 VAL B C 1
ATOM 2142 O O . VAL B 1 108 ? 1.045 -2.346 -5.457 1 95.88 108 VAL B O 1
ATOM 2145 N N . VAL B 1 109 ? 1.066 -3.959 -7.074 1 92.25 109 VAL B N 1
ATOM 2146 C CA . VAL B 1 109 ? 1.399 -3.002 -8.125 1 92.25 109 VAL B CA 1
ATOM 2147 C C . VAL B 1 109 ? 0.721 -3.41 -9.43 1 92.25 109 VAL B C 1
ATOM 2149 O O . VAL B 1 109 ? 0.364 -4.578 -9.617 1 92.25 109 VAL B O 1
ATOM 2152 N N . VAL B 1 110 ? 0.5 -2.389 -10.227 1 90.69 110 VAL B N 1
ATOM 2153 C CA . VAL B 1 110 ? 0.077 -2.645 -11.602 1 90.69 110 VAL B CA 1
ATOM 2154 C C . VAL B 1 110 ? 1.273 -2.523 -12.539 1 90.69 110 VAL B C 1
ATOM 2156 O O . VAL B 1 110 ? 1.953 -1.494 -12.562 1 90.69 110 VAL B O 1
ATOM 2159 N N . LEU B 1 111 ? 1.575 -3.607 -13.188 1 86.06 111 LEU B N 1
ATOM 2160 C CA . LEU B 1 111 ? 2.654 -3.666 -14.164 1 86.06 111 LEU B CA 1
ATOM 2161 C C . LEU B 1 111 ? 2.189 -4.348 -15.445 1 86.06 111 LEU B C 1
ATOM 2163 O O . LEU B 1 111 ? 1.654 -5.457 -15.406 1 86.06 111 LEU B O 1
ATOM 2167 N N . ASP B 1 112 ? 2.275 -3.688 -16.625 1 83.12 112 ASP B N 1
ATOM 2168 C CA . ASP B 1 112 ? 1.927 -4.199 -17.938 1 83.12 112 ASP B CA 1
ATOM 2169 C C . ASP B 1 112 ? 0.459 -4.617 -18 1 83.12 112 ASP B C 1
ATOM 2171 O O . ASP B 1 112 ? 0.133 -5.691 -18.516 1 83.12 112 ASP B O 1
ATOM 2175 N N . GLY B 1 113 ? -0.358 -3.9 -17.328 1 87.81 113 GLY B N 1
ATOM 2176 C CA . GLY B 1 113 ? -1.796 -4.109 -17.391 1 87.81 113 GLY B CA 1
ATOM 2177 C C . GLY B 1 113 ? -2.266 -5.262 -16.531 1 87.81 113 GLY B C 1
ATOM 2178 O O . GLY B 1 113 ? -3.396 -5.734 -16.672 1 87.81 113 GLY B O 1
ATOM 2179 N N . LEU B 1 114 ? -1.312 -5.727 -15.688 1 92.44 114 LEU B N 1
ATOM 2180 C CA . LEU B 1 114 ? -1.639 -6.82 -14.781 1 92.44 114 LEU B CA 1
ATOM 2181 C C . LEU B 1 114 ? -1.425 -6.406 -13.328 1 92.44 114 LEU B C 1
ATOM 2183 O O . LEU B 1 114 ? -0.625 -5.512 -13.047 1 92.44 114 LEU B O 1
ATOM 2187 N N . LEU B 1 115 ? -2.189 -7.02 -12.461 1 94.62 115 LEU B N 1
ATOM 2188 C CA . LEU B 1 115 ? -2.014 -6.781 -11.039 1 94.62 115 LEU B CA 1
ATOM 2189 C C . LEU B 1 115 ? -1.021 -7.77 -10.438 1 94.62 115 LEU B C 1
ATOM 2191 O O . LEU B 1 115 ? -1.196 -8.984 -10.562 1 94.62 115 LEU B O 1
ATOM 2195 N N . HIS B 1 116 ? 0.055 -7.254 -9.844 1 92.25 116 HIS B N 1
ATOM 2196 C CA . HIS B 1 116 ? 1.064 -8.078 -9.188 1 92.25 116 HIS B CA 1
ATOM 2197 C C . HIS B 1 116 ? 0.95 -7.977 -7.668 1 92.25 116 HIS B C 1
ATOM 2199 O O . HIS B 1 116 ? 0.996 -6.875 -7.109 1 92.25 116 HIS B O 1
ATOM 2205 N N . VAL B 1 117 ? 0.717 -9.102 -7.051 1 95.56 117 VAL B N 1
ATOM 2206 C CA . VAL B 1 117 ? 0.661 -9.227 -5.598 1 95.56 117 VAL B CA 1
ATOM 2207 C C . VAL B 1 117 ? 1.922 -9.922 -5.09 1 95.56 117 VAL B C 1
ATOM 2209 O O . VAL B 1 117 ? 2.184 -11.078 -5.434 1 95.56 117 VAL B O 1
ATOM 2212 N N . ILE B 1 118 ? 2.674 -9.219 -4.227 1 93.69 118 ILE B N 1
ATOM 2213 C CA . ILE B 1 118 ? 4.051 -9.633 -3.977 1 93.69 118 ILE B CA 1
ATOM 2214 C C . ILE B 1 118 ? 4.277 -9.789 -2.475 1 93.69 118 ILE B C 1
ATOM 2216 O O . ILE B 1 118 ? 4.086 -8.844 -1.708 1 93.69 118 ILE B O 1
ATOM 2220 N N . GLY B 1 119 ? 4.77 -10.977 -2.088 1 94.44 119 GLY B N 1
ATOM 2221 C CA . GLY B 1 119 ? 5.152 -11.234 -0.708 1 94.44 119 GLY B CA 1
ATOM 2222 C C . GLY B 1 119 ? 3.969 -11.297 0.238 1 94.44 119 GLY B C 1
ATOM 2223 O O . GLY B 1 119 ? 2.904 -11.797 -0.124 1 94.44 119 GLY B O 1
ATOM 2224 N N . GLY B 1 120 ? 4.199 -10.891 1.479 1 96.75 120 GLY B N 1
ATOM 2225 C CA . GLY B 1 120 ? 3.195 -10.953 2.529 1 96.75 120 GLY B CA 1
ATOM 2226 C C . GLY B 1 120 ? 3.377 -12.133 3.463 1 96.75 120 GLY B C 1
ATOM 2227 O O 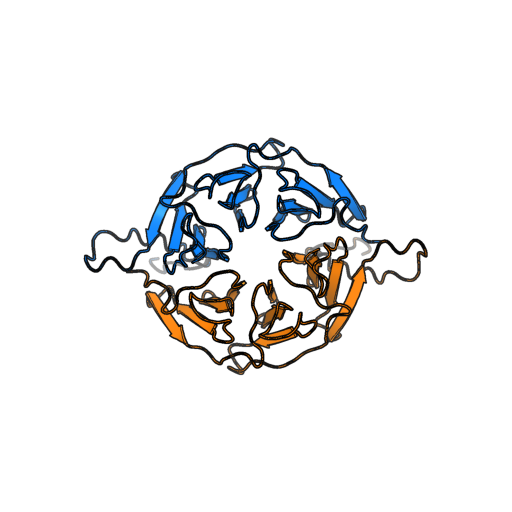. GLY B 1 120 ? 4.48 -12.664 3.588 1 96.75 120 GLY B O 1
ATOM 2228 N N . MET B 1 121 ? 2.32 -12.328 4.172 1 96.81 121 MET B N 1
ATOM 2229 C CA . MET B 1 121 ? 2.305 -13.422 5.137 1 96.81 121 MET B CA 1
ATOM 2230 C C . MET B 1 121 ? 1.118 -14.352 4.891 1 96.81 121 MET B C 1
ATOM 2232 O O . MET B 1 121 ? 0.063 -13.906 4.434 1 96.81 121 MET B O 1
ATOM 2236 N N . ASN B 1 122 ? 1.356 -15.641 5.301 1 94.19 122 ASN B N 1
ATOM 2237 C CA . ASN B 1 122 ? 0.256 -16.594 5.176 1 94.19 122 ASN B CA 1
ATOM 2238 C C . ASN B 1 122 ? -0.443 -16.812 6.512 1 94.19 122 ASN B C 1
ATOM 2240 O O . ASN B 1 122 ? -0.232 -16.062 7.465 1 94.19 122 ASN B O 1
ATOM 2244 N N . ASN B 1 123 ? -1.334 -17.812 6.547 1 94.44 123 ASN B N 1
ATOM 2245 C CA . ASN B 1 123 ? -2.162 -18.078 7.719 1 94.44 123 ASN B CA 1
ATOM 2246 C C . ASN B 1 123 ? -1.324 -18.547 8.906 1 94.44 123 ASN B C 1
ATOM 2248 O O . ASN B 1 123 ? -1.75 -18.438 10.055 1 94.44 123 ASN B O 1
ATOM 2252 N N . GLU B 1 124 ? -0.162 -19.125 8.633 1 92.62 124 GLU B N 1
ATOM 2253 C CA . GLU B 1 124 ? 0.732 -19.609 9.68 1 92.62 124 GLU B CA 1
ATOM 2254 C C . GLU B 1 124 ? 1.728 -18.516 10.094 1 92.62 124 GLU B C 1
ATOM 2256 O O . GLU B 1 124 ? 2.686 -18.797 10.82 1 92.62 124 GLU B O 1
ATOM 2261 N N . ASP B 1 125 ? 1.579 -17.375 9.555 1 90.62 125 ASP B N 1
ATOM 2262 C CA . ASP B 1 125 ? 2.408 -16.219 9.844 1 90.62 125 ASP B CA 1
ATOM 2263 C C . ASP B 1 125 ? 3.812 -16.375 9.266 1 90.62 125 ASP B C 1
ATOM 2265 O O . ASP B 1 125 ? 4.789 -15.914 9.852 1 90.62 125 ASP B O 1
ATOM 2269 N N . LEU B 1 126 ? 3.846 -17.141 8.219 1 91.31 126 LEU B N 1
ATOM 2270 C CA . LEU B 1 126 ? 5.109 -17.266 7.496 1 91.31 126 LEU B CA 1
ATOM 2271 C C . LEU B 1 126 ? 5.199 -16.25 6.375 1 91.31 126 LEU B C 1
ATOM 2273 O O . LEU B 1 126 ? 4.215 -15.992 5.672 1 91.31 126 LEU B O 1
ATOM 2277 N N . HIS B 1 127 ? 6.383 -15.672 6.258 1 93.88 127 HIS B N 1
ATOM 2278 C CA . HIS B 1 127 ? 6.621 -14.688 5.207 1 93.88 127 HIS B CA 1
ATOM 2279 C C . HIS B 1 127 ? 6.734 -15.359 3.844 1 93.88 127 HIS B C 1
ATOM 2281 O O . HIS B 1 127 ? 7.309 -16.438 3.727 1 93.88 127 HIS B O 1
ATOM 2287 N N . LEU B 1 128 ? 6.219 -14.672 2.869 1 89.69 128 LEU B N 1
ATOM 2288 C CA . LEU B 1 128 ? 6.211 -15.18 1.502 1 89.69 128 LEU B CA 1
ATOM 2289 C C . LEU B 1 128 ? 7.137 -14.359 0.613 1 89.69 128 LEU B C 1
ATOM 2291 O O . LEU B 1 128 ? 7.352 -13.164 0.861 1 89.69 128 LEU B O 1
ATOM 2295 N N . ASN B 1 129 ? 7.688 -15.016 -0.387 1 90.19 129 ASN B N 1
ATOM 2296 C CA . ASN B 1 129 ? 8.445 -14.305 -1.411 1 90.19 129 ASN B CA 1
ATOM 2297 C C . ASN B 1 129 ? 7.828 -14.492 -2.795 1 90.19 129 ASN B C 1
ATOM 2299 O O . ASN B 1 129 ? 8.383 -14.023 -3.793 1 90.19 129 ASN B O 1
ATOM 2303 N N . SER B 1 130 ? 6.68 -15.141 -2.826 1 89.69 130 SER B N 1
ATOM 2304 C CA . SER B 1 130 ? 6.039 -15.414 -4.105 1 89.69 130 SER B CA 1
ATOM 2305 C C . SER B 1 130 ? 5.238 -14.219 -4.598 1 89.69 130 SER B C 1
ATOM 2307 O O . SER B 1 130 ? 4.914 -13.32 -3.818 1 89.69 130 SER B O 1
ATOM 2309 N N . THR B 1 131 ? 5.016 -14.281 -5.914 1 92.06 131 THR B N 1
ATOM 2310 C CA . THR B 1 131 ? 4.188 -13.289 -6.582 1 92.06 131 THR B CA 1
ATOM 2311 C C . THR B 1 131 ? 3.018 -13.953 -7.305 1 92.06 131 THR B C 1
ATOM 2313 O O . THR B 1 131 ? 3.191 -14.977 -7.969 1 92.06 131 THR B O 1
ATOM 2316 N N . GLU B 1 132 ? 1.854 -13.445 -7.086 1 94.12 132 GLU B N 1
ATOM 2317 C CA . GLU B 1 132 ? 0.7 -13.844 -7.887 1 94.12 132 GLU B CA 1
ATOM 2318 C C . GLU B 1 132 ? 0.256 -12.711 -8.812 1 94.12 132 GLU B C 1
ATOM 2320 O O . GLU B 1 132 ? 0.262 -11.539 -8.414 1 94.12 132 GLU B O 1
ATOM 2325 N N . ILE B 1 133 ? -0.118 -13.109 -9.969 1 94.06 133 ILE B N 1
ATOM 2326 C CA . ILE B 1 133 ? -0.461 -12.133 -11 1 94.06 133 ILE B CA 1
ATOM 2327 C C . ILE B 1 133 ? -1.901 -12.352 -11.453 1 94.06 133 ILE B C 1
ATOM 2329 O O . ILE B 1 133 ? -2.289 -13.469 -11.797 1 94.06 133 ILE B O 1
ATOM 2333 N N . TYR B 1 134 ? -2.695 -11.305 -11.461 1 97.19 134 TYR B N 1
ATOM 2334 C CA . TYR B 1 134 ? -4.086 -11.359 -11.898 1 97.19 134 TYR B CA 1
ATOM 2335 C C . TYR B 1 134 ? -4.238 -10.797 -13.305 1 97.19 134 TYR B C 1
ATOM 2337 O O . TYR B 1 134 ? -3.785 -9.68 -13.586 1 97.19 134 TYR B O 1
ATOM 2345 N N . ASN B 1 135 ? -4.859 -11.547 -14.125 1 94.75 135 ASN B N 1
ATOM 2346 C CA . ASN B 1 135 ? -5.27 -11.109 -15.453 1 94.75 135 ASN B CA 1
ATOM 2347 C C . ASN B 1 135 ? -6.758 -10.789 -15.508 1 94.75 135 ASN B C 1
ATOM 2349 O O . ASN B 1 135 ? -7.594 -11.695 -15.461 1 94.75 135 ASN B O 1
ATOM 2353 N N . PRO B 1 136 ? -7.078 -9.531 -15.625 1 95.56 136 PRO B N 1
ATOM 2354 C CA . PRO B 1 136 ? -8.5 -9.164 -15.578 1 95.56 136 PRO B CA 1
ATOM 2355 C C . PRO B 1 136 ? -9.258 -9.617 -16.828 1 95.56 136 PRO B C 1
ATOM 2357 O O . PRO B 1 136 ? -10.484 -9.75 -16.781 1 95.56 136 PRO B O 1
ATOM 2360 N N . LYS B 1 137 ? -8.555 -9.82 -17.875 1 95.12 137 LYS B N 1
ATOM 2361 C CA . LYS B 1 137 ? -9.203 -10.242 -19.109 1 95.12 137 LYS B CA 1
ATOM 2362 C C . LYS B 1 137 ? -9.719 -11.672 -19 1 95.12 137 LYS B C 1
ATOM 2364 O O . LYS B 1 137 ? -10.758 -12.008 -19.562 1 95.12 137 LYS B O 1
ATOM 2369 N N . THR B 1 138 ? -9.016 -12.508 -18.25 1 96.44 138 THR B N 1
ATOM 2370 C CA . THR B 1 138 ? -9.406 -13.906 -18.141 1 96.44 138 THR B CA 1
ATOM 2371 C C . THR B 1 138 ? -9.938 -14.211 -16.734 1 96.44 138 THR B C 1
ATOM 2373 O O . THR B 1 138 ? -10.398 -15.328 -16.469 1 96.44 138 THR B O 1
ATOM 2376 N N . ASN B 1 139 ? -9.914 -13.289 -15.812 1 97.56 139 ASN B N 1
ATOM 2377 C CA . ASN B 1 139 ? -10.289 -13.477 -14.422 1 97.56 139 ASN B CA 1
ATOM 2378 C C . ASN B 1 139 ? -9.562 -14.672 -13.805 1 97.56 139 ASN B C 1
ATOM 2380 O O . ASN B 1 139 ? -10.195 -15.562 -13.227 1 97.56 139 ASN B O 1
ATOM 2384 N N . THR B 1 140 ? -8.164 -14.602 -13.992 1 97.06 140 THR B N 1
ATOM 2385 C CA . THR B 1 140 ? -7.367 -15.703 -13.461 1 97.06 140 THR B CA 1
ATOM 2386 C C . THR B 1 140 ? -6.117 -15.172 -12.766 1 97.06 140 THR B C 1
ATOM 2388 O O . THR B 1 140 ? -5.641 -14.078 -13.078 1 97.06 140 THR B O 1
ATOM 2391 N N . TRP B 1 141 ? -5.703 -16.031 -11.789 1 96.25 141 TRP B N 1
ATOM 2392 C CA . TRP B 1 141 ? -4.434 -15.789 -11.109 1 96.25 141 TRP B CA 1
ATOM 2393 C C . TRP B 1 141 ? -3.387 -16.812 -11.523 1 96.25 141 TRP B C 1
ATOM 2395 O O . TRP B 1 141 ? -3.695 -18 -11.664 1 96.25 141 TRP B O 1
ATOM 2405 N N . SER B 1 142 ? -2.168 -16.281 -11.672 1 92.69 142 SER B N 1
ATOM 2406 C CA . SER B 1 142 ? -1.037 -17.172 -11.914 1 92.69 142 SER B CA 1
ATOM 2407 C C . SER B 1 142 ? 0.078 -16.938 -10.906 1 92.69 142 SER B C 1
ATOM 2409 O O . SER B 1 142 ? 0.208 -15.836 -10.359 1 92.69 142 SER B O 1
ATOM 2411 N N . LEU B 1 143 ? 0.72 -18.062 -10.562 1 88.12 143 LEU B N 1
ATOM 2412 C CA . LEU B 1 143 ? 1.867 -17.969 -9.672 1 88.12 143 LEU B CA 1
ATOM 2413 C C . LEU B 1 143 ? 3.15 -17.719 -10.453 1 88.12 143 LEU B C 1
ATOM 2415 O O . LEU B 1 143 ? 3.363 -18.328 -11.508 1 88.12 143 LEU B O 1
ATOM 2419 N N . LYS B 1 144 ? 3.67 -16.625 -10.195 1 70.81 144 LYS B N 1
ATOM 2420 C CA . LYS B 1 144 ? 5.008 -16.469 -10.766 1 70.81 144 LYS B CA 1
ATOM 2421 C C . LYS B 1 144 ? 6.07 -17.031 -9.82 1 70.81 144 LYS B C 1
ATOM 2423 O O . LYS B 1 144 ? 6.328 -16.453 -8.758 1 70.81 144 LYS B O 1
ATOM 2428 N N . THR B 1 145 ? 5.793 -18.172 -9.234 1 52 145 THR B N 1
ATOM 2429 C CA . THR B 1 145 ? 6.895 -18.734 -8.461 1 52 145 THR B CA 1
ATOM 2430 C C . THR B 1 145 ? 8.031 -19.156 -9.375 1 52 145 THR B C 1
ATOM 2432 O O . THR B 1 145 ? 7.809 -19.469 -10.547 1 52 145 THR B O 1
ATOM 2435 N N . LEU B 1 146 ? 9.32 -18.844 -8.945 1 39.88 146 LEU B N 1
ATOM 2436 C CA . LEU B 1 146 ? 10.516 -19.453 -9.531 1 39.88 146 LEU B CA 1
ATOM 2437 C C . LEU B 1 146 ? 10.344 -20.953 -9.688 1 39.88 146 LEU B C 1
ATOM 2439 O O . LEU B 1 146 ? 10.547 -21.703 -8.727 1 39.88 146 LEU B O 1
ATOM 2443 N N . LEU B 1 147 ? 9.18 -21.438 -10.055 1 35.69 147 LEU B N 1
ATOM 2444 C CA . LEU B 1 147 ? 9.367 -22.875 -10.172 1 35.69 147 LEU B CA 1
ATOM 2445 C C . LEU B 1 147 ? 10.578 -23.203 -11.039 1 35.69 147 LEU B C 1
ATOM 2447 O O . LEU B 1 147 ? 10.875 -22.484 -11.992 1 35.69 147 LEU B O 1
ATOM 2451 N N . LYS B 1 148 ? 11.602 -23.922 -10.469 1 34.97 148 LYS B N 1
ATOM 2452 C CA . LYS B 1 148 ? 12.594 -24.594 -11.305 1 34.97 148 LYS B CA 1
ATOM 2453 C C . LYS B 1 148 ? 11.984 -25.016 -12.641 1 34.97 148 LYS B C 1
ATOM 2455 O O . LYS B 1 148 ? 12.664 -25 -13.672 1 34.97 148 LYS B O 1
ATOM 2460 N N . ASP B 1 149 ? 10.922 -25.75 -12.578 1 32.44 149 ASP B N 1
ATOM 2461 C CA . ASP B 1 149 ? 10.547 -26.375 -13.844 1 32.44 149 ASP B CA 1
ATOM 2462 C C . ASP B 1 149 ? 9.805 -25.375 -14.734 1 32.44 149 ASP B C 1
ATOM 2464 O O . ASP B 1 149 ? 8.773 -24.828 -14.344 1 32.44 149 ASP B O 1
ATOM 2468 N N . VAL B 1 150 ? 10.445 -24.719 -15.664 1 32.16 150 VAL B N 1
ATOM 2469 C CA . VAL B 1 150 ? 10.281 -23.828 -16.812 1 32.16 150 VAL B CA 1
ATOM 2470 C C . VAL B 1 150 ? 8.961 -24.125 -17.516 1 32.16 150 VAL B C 1
ATOM 2472 O O . VAL B 1 150 ? 8.922 -24.922 -18.453 1 32.16 150 VAL B O 1
ATOM 2475 N N . ASP B 1 151 ? 7.879 -24.688 -17 1 28.19 151 ASP B N 1
ATOM 2476 C CA . ASP B 1 151 ? 6.988 -24.688 -18.156 1 28.19 151 ASP B CA 1
ATOM 2477 C C . ASP B 1 151 ? 6.609 -23.266 -18.547 1 28.19 151 ASP B C 1
ATOM 2479 O O . ASP B 1 151 ? 6.836 -22.312 -17.797 1 28.19 151 ASP B O 1
ATOM 2483 N N . TRP B 1 152 ? 5.305 -23.094 -19.328 1 25.25 152 TRP B N 1
ATOM 2484 C CA . TRP B 1 152 ? 4.82 -22.094 -20.266 1 25.25 152 TRP B CA 1
ATOM 2485 C C . TRP B 1 152 ? 4.492 -20.781 -19.531 1 25.25 152 TRP B C 1
ATOM 2487 O O . TRP B 1 152 ? 3.65 -20.766 -18.641 1 25.25 152 TRP B O 1
ATOM 2497 N N . VAL B 1 153 ? 5.371 -20.094 -19.141 1 27.67 153 VAL B N 1
ATOM 2498 C CA . VAL B 1 153 ? 5.18 -18.75 -18.609 1 27.67 153 VAL B CA 1
ATOM 2499 C C . VAL B 1 153 ? 4.5 -17.875 -19.672 1 27.67 153 VAL B C 1
ATOM 2501 O O . VAL B 1 153 ? 5.035 -17.688 -20.766 1 27.67 153 VAL B O 1
ATOM 2504 N N . TYR B 1 154 ? 3.146 -17.922 -19.766 1 23.56 154 TYR B N 1
ATOM 2505 C CA . TYR B 1 154 ? 2.482 -16.969 -20.641 1 23.56 154 TYR B CA 1
ATOM 2506 C C . TYR B 1 154 ? 2.838 -15.539 -20.25 1 23.56 154 TYR B C 1
ATOM 2508 O O . TYR B 1 154 ? 2.732 -15.164 -19.078 1 23.56 154 TYR B O 1
ATOM 2516 N N . SER B 1 155 ? 3.891 -15.031 -20.781 1 25.52 155 SER B N 1
ATOM 2517 C CA . SER B 1 155 ? 4.461 -13.688 -20.766 1 25.52 155 SER B CA 1
ATOM 2518 C C . SER B 1 155 ? 3.404 -12.633 -21.062 1 25.52 155 SER B C 1
ATOM 2520 O O . SER B 1 155 ? 2.869 -12.578 -22.172 1 25.52 155 SER B O 1
ATOM 2522 N N . GLY B 1 156 ? 2.289 -12.539 -20.406 1 24.53 156 GLY B N 1
ATOM 2523 C CA . GLY B 1 156 ? 1.432 -11.43 -20.797 1 24.53 156 GLY B CA 1
ATOM 2524 C C . GLY B 1 156 ? 2.059 -10.07 -20.547 1 24.53 156 GLY B C 1
ATOM 2525 O O . GLY B 1 156 ? 2.227 -9.672 -19.391 1 24.53 156 GLY B O 1
ATOM 2526 N N . VAL B 1 157 ? 3.199 -9.805 -21.031 1 25.45 157 VAL B N 1
ATOM 2527 C CA . VAL B 1 157 ? 3.824 -8.484 -20.938 1 25.45 157 VAL B CA 1
ATOM 2528 C C . VAL B 1 157 ? 3.016 -7.473 -21.75 1 25.45 157 VAL B C 1
ATOM 2530 O O . VAL B 1 157 ? 2.857 -7.617 -22.953 1 25.45 157 VAL B O 1
ATOM 2533 N N . VAL B 1 158 ? 1.945 -6.871 -21.219 1 23.8 158 VAL B N 1
ATOM 2534 C CA . VAL B 1 158 ? 1.378 -5.809 -22.047 1 23.8 158 VAL B CA 1
ATOM 2535 C C . VAL B 1 158 ? 2.359 -4.641 -22.125 1 23.8 158 VAL B C 1
ATOM 2537 O O . VAL B 1 158 ? 2.73 -4.059 -21.109 1 23.8 158 VAL B O 1
ATOM 2540 N N . VAL B 1 159 ? 3.299 -4.758 -23.078 1 24.28 159 VAL B N 1
ATOM 2541 C CA . VAL B 1 159 ? 4.105 -3.65 -23.578 1 24.28 159 VAL B CA 1
ATOM 2542 C C . VAL B 1 159 ? 3.197 -2.545 -24.109 1 24.28 159 VAL B C 1
ATOM 2544 O O . VAL B 1 159 ? 2.293 -2.805 -24.906 1 24.28 159 VAL B O 1
ATOM 2547 N N . ASN B 1 160 ? 3.004 -1.562 -23.297 1 25.39 160 ASN B N 1
ATOM 2548 C CA . ASN B 1 160 ? 2.482 -0.398 -24.016 1 25.39 160 ASN B CA 1
ATOM 2549 C C . ASN B 1 160 ? 3.33 -0.059 -25.234 1 25.39 160 ASN B C 1
ATOM 2551 O O . ASN B 1 160 ? 4.492 0.325 -25.094 1 25.39 160 ASN B O 1
ATOM 2555 N N . ARG B 1 161 ? 3.135 -0.789 -26.359 1 25.27 161 ARG B N 1
ATOM 2556 C CA . ARG B 1 161 ? 3.641 -0.396 -27.672 1 25.27 161 ARG B CA 1
ATOM 2557 C C . ARG B 1 161 ? 3.158 1.001 -28.047 1 25.27 161 ARG B C 1
ATOM 2559 O O . ARG B 1 161 ? 1.967 1.303 -27.938 1 25.27 161 ARG B O 1
ATOM 2566 N N . PRO B 1 162 ? 4.07 2.074 -28.047 1 24.64 162 PRO B N 1
ATOM 2567 C CA . PRO B 1 162 ? 3.59 3.264 -28.75 1 24.64 162 PRO B CA 1
ATOM 2568 C C . PRO B 1 162 ? 2.947 2.928 -30.094 1 24.64 162 PRO B C 1
ATOM 2570 O O . PRO B 1 162 ? 3.293 1.919 -30.719 1 24.64 162 PRO B O 1
ATOM 2573 N N . PRO B 1 163 ? 1.835 3.459 -30.422 1 25.47 163 PRO B N 1
ATOM 2574 C CA . PRO B 1 163 ? 1.213 3.271 -31.734 1 25.47 163 PRO B CA 1
ATOM 2575 C C . PRO B 1 163 ? 2.213 3.381 -32.875 1 25.47 163 PRO B C 1
ATOM 2577 O O . PRO B 1 163 ? 2.078 2.686 -33.906 1 25.47 163 PRO B O 1
ATOM 2580 N N . HIS B 1 164 ? 3.184 4.262 -32.906 1 27.38 164 HIS B N 1
ATOM 2581 C CA . HIS B 1 164 ? 3.742 4.551 -34.219 1 27.38 164 HIS B CA 1
ATOM 2582 C C . HIS B 1 164 ? 4.781 3.508 -34.625 1 27.38 164 HIS B C 1
ATOM 258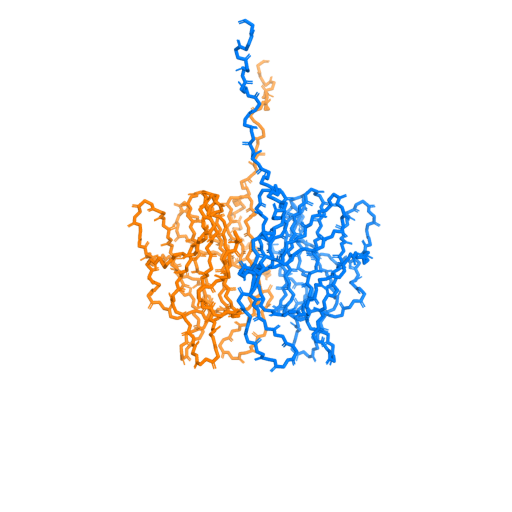4 O O . HIS B 1 164 ? 5.621 3.762 -35.469 1 27.38 164 HIS B O 1
ATOM 2590 N N . PHE B 1 165 ? 4.906 2.371 -34.031 1 24.88 165 PHE B N 1
ATOM 2591 C CA . PHE B 1 165 ? 5.926 1.581 -34.688 1 24.88 165 PHE B CA 1
ATOM 2592 C C . PHE B 1 165 ? 5.461 1.192 -36.094 1 24.88 165 PHE B C 1
ATOM 2594 O O . PHE B 1 165 ? 4.5 0.438 -36.25 1 24.88 165 PHE B O 1
ATOM 2601 N N . LYS B 1 166 ? 5.738 2.158 -37 1 24.58 166 LYS B N 1
ATOM 2602 C CA . LYS B 1 166 ? 5.668 1.863 -38.438 1 24.58 166 LYS B CA 1
ATOM 2603 C C . LYS B 1 166 ? 6.512 0.639 -38.781 1 24.58 166 LYS B C 1
ATOM 2605 O O . LYS B 1 166 ? 7.668 0.538 -38.375 1 24.58 166 LYS B O 1
ATOM 2610 N N . THR B 1 167 ? 5.949 -0.486 -38.656 1 26.95 167 THR B N 1
ATOM 2611 C CA . THR B 1 167 ? 6.648 -1.554 -39.375 1 26.95 167 THR B CA 1
ATOM 2612 C C . THR B 1 167 ? 6.945 -1.148 -40.812 1 26.95 167 THR B C 1
ATOM 2614 O O . THR B 1 167 ? 6.07 -0.624 -41.5 1 26.95 167 THR B O 1
ATOM 2617 N N . TYR B 1 168 ? 8.18 -0.591 -41 1 27.47 168 TYR B N 1
ATOM 2618 C CA . TYR B 1 168 ? 8.656 -0.359 -42.344 1 27.47 168 TYR B CA 1
ATOM 2619 C C . TYR B 1 168 ? 8.328 -1.54 -43.25 1 27.47 168 TYR B C 1
ATOM 2621 O O . TYR B 1 168 ? 8.695 -1.546 -44.438 1 27.47 168 TYR B O 1
ATOM 2629 N N . ASP B 1 169 ? 7.652 -2.549 -42.969 1 26.95 169 ASP B N 1
ATOM 2630 C CA . ASP B 1 169 ? 7.672 -3.393 -44.156 1 26.95 169 ASP B CA 1
ATOM 2631 C C . ASP B 1 169 ? 6.789 -2.807 -45.25 1 26.95 169 ASP B C 1
ATOM 2633 O O . ASP B 1 169 ? 6.664 -3.393 -46.344 1 26.95 169 ASP B O 1
ATOM 2637 N N . ASP B 1 170 ? 6.234 -1.419 -45.25 1 24.47 170 ASP B N 1
ATOM 2638 C CA . ASP B 1 170 ? 5.922 -1.214 -46.656 1 24.47 170 ASP B CA 1
ATOM 2639 C C . ASP B 1 170 ? 7.102 -0.584 -47.406 1 24.47 170 ASP B C 1
ATOM 2641 O O . ASP B 1 170 ? 7.785 0.289 -46.844 1 24.47 170 ASP B O 1
#

pLDDT: mean 83.87, std 24.87, range [23.56, 98.88]

Radius of gyration: 19.82 Å; Cα contacts (8 Å, |Δi|>4): 934; chains: 2; bounding box: 44×62×68 Å

Solvent-accessible surface area (backbone atoms only — not comparable to full-atom values): 17629 Å² total; per-residue (Å²): 102,46,48,34,51,89,58,45,23,22,35,27,19,38,46,68,56,96,83,25,39,36,46,39,29,1,27,42,97,82,46,70,22,29,50,26,35,34,34,36,72,90,74,31,40,60,39,81,48,62,52,47,95,54,40,17,29,26,26,31,38,46,66,56,95,78,31,41,35,45,37,29,2,24,39,98,84,45,52,25,30,48,27,34,37,33,32,79,88,75,56,45,62,40,80,55,60,51,46,95,59,41,27,25,32,39,25,49,47,78,57,46,88,24,43,39,38,40,33,2,25,36,81,84,68,43,58,25,31,44,32,40,36,38,38,78,90,74,57,43,63,42,73,35,48,51,48,83,75,75,66,88,69,81,74,74,68,46,68,84,66,68,81,75,69,67,69,66,82,115,95,45,48,36,50,90,57,44,24,21,34,27,20,37,45,68,55,93,82,26,39,35,44,41,30,1,26,44,94,82,47,70,22,29,49,27,35,35,36,35,73,90,73,33,41,60,41,81,48,64,52,47,97,53,39,17,30,26,26,29,40,46,66,56,94,78,31,42,35,46,36,30,2,25,39,99,82,44,53,24,28,49,29,34,37,33,33,81,90,76,55,45,63,39,80,55,60,53,46,94,60,41,28,24,32,38,26,49,47,78,56,47,88,23,42,39,39,39,33,3,25,37,81,84,69,42,59,26,32,44,32,39,37,38,38,78,90,74,56,43,63,42,74,33,48,52,53,84,74,75,65,88,70,80,74,73,68,45,66,86,67,69,81,75,71,68,69,66,85,115

Organism: Aphis gossypii (NCBI:txid80765)

InterPro domains:
  IPR006652 Kelch repeat type 1 [PF01344] (9-53)
  IPR006652 Kelch repeat type 1 [PF01344] (56-99)
  IPR006652 Kelch repeat type 1 [PF01344] (103-142)
  IPR006652 Kelch repeat type 1 [SM00612] (20-66)
  IPR006652 Kelch repeat type 1 [SM00612] (67-113)
  IPR006652 Kelch repeat type 1 [SM00612] (114-161)
  IPR015915 Kelch-type beta-propeller [G3DSA:2.120.10.80] (1-162)
  IPR015915 Kelch-type beta-propeller [SSF117281] (3-145)

Foldseek 3Di:
DLDDAPADFDQWEWDAAPNKIKTAWGDGPPFTAQWMWIADPVVSDIDTAEGDPFRFGQWYWDDAPQKIKTAWHDGPPFTFQWIWIDHPVVRYIDTFDGEPFGFGNWDWDDALRKIKTAWGAHRVRDIDGWIWIADPVVRDIDTPPPPPPDDDPPCSRNPPPDPPPPPPPD/DLDDAPADFDQWEWDAAPNKIKTAWGDGPPFTAQWMWIADPVVSDIDTAEGDPFRFGQWYWDDAPQKIKTAWHAGPPATFQWIWIDHPVVRYIDTFDGHPFGFGNWDWDDALRKIKTAWGAHRVRDIDGWIWIADPVVRDIDTPPPPVPDDDPPCSRNPPDDPPPPPPPD

Nearest PDB structures (foldseek):
  7opv-assembly1_A  TM=9.809E-01  e=1.466E-16  synthetic construct
  7pvp-assembly1_A  TM=9.878E-01  e=3.061E-16  synthetic construct
  8pjx-assembly1_A  TM=9.774E-01  e=1.201E-15  synthetic construct
  8cia-assembly4_D  TM=9.824E-01  e=2.032E-15  Homo sapiens
  2xn4-assembly2_B  TM=9.715E-01  e=8.860E-15  Homo sapiens

Sequence (340 aa):
MATSMSIKRSHHGVGVLNNLLYAVGGSDDHKNLKSVECYNPCLDTWTPVAKMSEYRYGCGIGVMEGVLYAIGGKNNSNCLKSVEAFTPSSGVWTKIADMHFCRMFFGVVVLDGLLHVIGGMNNEDLHLNSTEIYNPKTNTWSLKTLLKDVDWVYSGVVVNRPPHFKTYDDMATSMSIKRSHHGVGVLNNLLYAVGGSDDHKNLKSVECYNPCLDTWTPVAKMSEYRYGCGIGVMEGVLYAIGGKNNSNCLKSVEAFTPSSGVWTKIADMHFCRMFFGVVVLDGLLHVIGGMNNEDLHLNSTEIYNPKTNTWSLKTLLKDVDWVYSGVVVNRPPHFKTYDD